Protein AF-A0A254SC43-F1 (afdb_monomer_lite)

Sequence (323 aa):
MDSAVFLYNKYSDLSKHIEVYYSTGVPTAEASSNGDLRFGKDRNYMFVGTAMHEMAHTLGMGTTSEYKAMFKDGVFKGEKAQATLKEIDGKDAVLKGDSQHFWPYGLNYRSEVHSEQDLINHVKIVNAMYQDIFKEAFFKQGRIKSLGDTKKCMGITSSNALELMDCADTATFVKIYSMGDKPVTYRIQLGNRVVDIPNESTAAGVTASTYGYNGGAHQKYLFEDAGVNTPNAVLLKNYKSGLYLQAVGKNVVQNPMPSRSDDFIWKIEEQRTDTTEKPVSISKRRTPNKNLEESMPERLFDALGRAAGKIRRGVTSKILKSN

Foldseek 3Di:
DVVLVVLLVVQAPDDDAADEEEDQVDPAWAAALNRYTYGHPDCVNVDNLNVNLRVLRVLPALHDPLNQVQDDPQFGNQPQLLVLQCVVPNDPDTWGHHSHAIDDLSSPDPVSQPFVVSSNSNSSSSNSSSCRSFVKGWDFKAWKAFLAPLRFTFFADPVQFTWGDHSVDPRRIWTKMWGDDVVTWIWIDGPQWTFFQPPLDLDFFGFITTDHDDPDQRRIWDWDPLPDPDPQKTWTARRSNRFTFFADPTTTTTHHCPDRDSRRIIHGPGDPPPPPDDDDDDDDPDDDDDDDDDDDDPDQADSRRHGPDDDDDDDDDDDDDDD

Structure (mmCIF, N/CA/C/O backbone):
data_AF-A0A254SC43-F1
#
_entry.id   AF-A0A254SC43-F1
#
loop_
_atom_site.group_PDB
_atom_site.id
_atom_site.type_symbol
_atom_site.label_atom_id
_atom_site.label_alt_id
_atom_site.label_comp_id
_atom_site.label_asym_id
_atom_site.label_entity_id
_atom_site.label_seq_id
_atom_site.pdbx_PDB_ins_code
_atom_site.Cartn_x
_atom_site.Cartn_y
_atom_site.Cartn_z
_atom_site.occupancy
_atom_site.B_iso_or_equiv
_atom_site.auth_seq_id
_atom_site.auth_comp_id
_atom_site.auth_asym_id
_atom_site.auth_atom_id
_atom_site.pdbx_PDB_model_num
ATOM 1 N N . MET A 1 1 ? 21.076 0.169 -6.205 1.00 92.44 1 MET A N 1
ATOM 2 C CA . MET A 1 1 ? 19.955 -0.078 -5.278 1.00 92.44 1 MET A CA 1
ATOM 3 C C . MET A 1 1 ? 19.651 1.143 -4.436 1.00 92.44 1 MET A C 1
ATOM 5 O O . MET A 1 1 ? 18.551 1.648 -4.572 1.00 92.44 1 MET A O 1
ATOM 9 N N . ASP A 1 2 ? 20.603 1.676 -3.668 1.00 92.88 2 ASP A N 1
ATOM 10 C CA . ASP A 1 2 ? 20.367 2.817 -2.762 1.00 92.88 2 ASP A CA 1
ATOM 11 C C . ASP A 1 2 ? 19.639 4.004 -3.415 1.00 92.88 2 ASP A C 1
ATOM 13 O O . ASP A 1 2 ? 18.651 4.486 -2.870 1.00 92.88 2 ASP A O 1
ATOM 17 N N . SER A 1 3 ? 20.047 4.427 -4.618 1.00 93.62 3 SER A N 1
ATOM 18 C CA . SER A 1 3 ? 19.368 5.508 -5.354 1.00 93.62 3 SER A CA 1
ATOM 19 C C . SER A 1 3 ? 17.923 5.166 -5.734 1.00 93.62 3 SER A C 1
ATOM 21 O O . SER A 1 3 ? 17.049 6.019 -5.630 1.00 93.62 3 SER A O 1
ATOM 23 N N . ALA A 1 4 ? 17.659 3.923 -6.145 1.00 96.31 4 ALA A N 1
ATOM 24 C CA . ALA A 1 4 ? 16.313 3.469 -6.493 1.00 96.31 4 ALA A CA 1
ATOM 25 C C . ALA A 1 4 ? 15.411 3.445 -5.248 1.00 96.31 4 ALA A C 1
ATOM 27 O O . ALA A 1 4 ? 14.321 4.007 -5.266 1.00 96.31 4 ALA A O 1
ATOM 28 N N . VAL A 1 5 ? 15.913 2.895 -4.137 1.00 93.38 5 VAL A N 1
ATOM 29 C CA . VAL A 1 5 ? 15.217 2.879 -2.840 1.00 93.38 5 VAL A CA 1
ATOM 30 C C . VAL A 1 5 ? 14.930 4.298 -2.351 1.00 93.38 5 VAL A C 1
ATOM 32 O O . VAL A 1 5 ? 13.821 4.578 -1.908 1.00 93.38 5 VAL A O 1
ATOM 35 N N . PHE A 1 6 ? 15.897 5.212 -2.467 1.00 94.31 6 PHE A N 1
ATOM 36 C CA . PHE A 1 6 ? 15.705 6.615 -2.106 1.00 94.31 6 PHE A CA 1
ATOM 37 C C . PHE A 1 6 ? 14.571 7.266 -2.906 1.00 94.31 6 PHE A C 1
ATOM 39 O O . PHE A 1 6 ? 13.706 7.906 -2.314 1.00 94.31 6 PHE A O 1
ATOM 46 N N . LEU A 1 7 ? 14.549 7.087 -4.230 1.00 95.69 7 LEU A N 1
ATOM 47 C CA . LEU A 1 7 ? 13.512 7.665 -5.087 1.00 95.69 7 LEU A CA 1
ATOM 48 C C . LEU A 1 7 ? 12.126 7.092 -4.769 1.00 95.69 7 LEU A C 1
ATOM 50 O O . LEU A 1 7 ? 11.180 7.863 -4.620 1.00 95.69 7 LEU A O 1
ATOM 54 N N . TYR A 1 8 ? 12.012 5.773 -4.590 1.00 95.25 8 TYR A N 1
ATOM 55 C CA . TYR A 1 8 ? 10.753 5.137 -4.191 1.00 95.25 8 TYR A CA 1
ATOM 56 C C . TYR A 1 8 ? 10.258 5.634 -2.829 1.00 95.25 8 TYR A C 1
ATOM 58 O O . TYR A 1 8 ? 9.105 6.041 -2.721 1.00 95.25 8 TYR A O 1
ATOM 66 N N . ASN A 1 9 ? 11.131 5.690 -1.819 1.00 89.31 9 ASN A N 1
ATOM 67 C CA . ASN A 1 9 ? 10.772 6.180 -0.485 1.00 89.31 9 ASN A CA 1
ATOM 68 C C . ASN A 1 9 ? 10.406 7.670 -0.469 1.00 89.31 9 ASN A C 1
ATOM 70 O O . ASN A 1 9 ? 9.678 8.111 0.414 1.00 89.31 9 ASN A O 1
ATOM 74 N N . LYS A 1 10 ? 10.955 8.464 -1.395 1.00 93.19 10 LYS A N 1
ATOM 75 C CA . LYS A 1 10 ? 10.715 9.910 -1.457 1.00 93.19 10 LYS A CA 1
ATOM 76 C C . LYS A 1 10 ? 9.433 10.268 -2.207 1.00 93.19 10 LYS A C 1
ATOM 78 O O . LYS A 1 10 ? 8.793 11.254 -1.858 1.00 93.19 10 LYS A O 1
ATOM 83 N N . TYR A 1 11 ? 9.095 9.522 -3.258 1.00 93.81 11 TYR A N 1
ATOM 84 C CA . TYR A 1 11 ? 8.018 9.882 -4.188 1.00 93.81 11 TYR A CA 1
ATOM 85 C C . TYR A 1 11 ? 6.850 8.885 -4.205 1.00 93.81 11 TYR A C 1
ATOM 87 O O . TYR 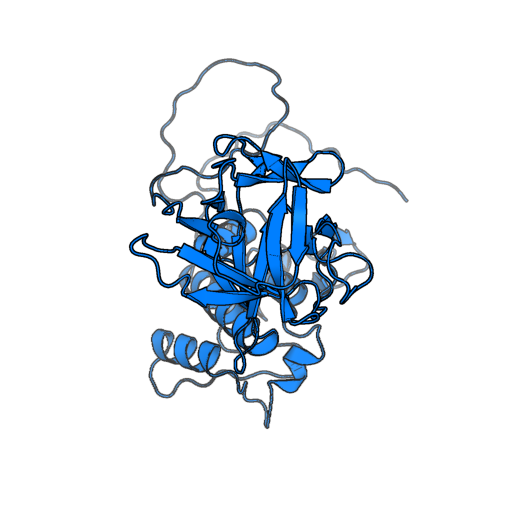A 1 11 ? 5.967 9.001 -5.054 1.00 93.81 11 TYR A O 1
ATOM 95 N N . SER A 1 12 ? 6.824 7.921 -3.282 1.00 90.25 12 SER A N 1
ATOM 96 C CA . SER A 1 12 ? 5.694 7.012 -3.077 1.00 90.25 12 SER A CA 1
ATOM 97 C C . SER A 1 12 ? 5.564 6.589 -1.615 1.00 90.25 12 SER A C 1
ATOM 99 O O . SER A 1 12 ? 6.536 6.629 -0.865 1.00 90.25 12 SER A O 1
ATOM 101 N N . ASP A 1 13 ? 4.381 6.099 -1.250 1.00 81.19 13 ASP A N 1
ATOM 102 C CA . ASP A 1 13 ? 4.110 5.483 0.057 1.00 81.19 13 ASP A CA 1
ATOM 103 C C . ASP A 1 13 ? 4.154 3.943 0.003 1.00 81.19 13 ASP A C 1
ATOM 105 O O . ASP A 1 13 ? 3.707 3.251 0.930 1.00 81.19 13 ASP A O 1
ATOM 109 N N . LEU A 1 14 ? 4.670 3.390 -1.101 1.00 86.62 14 LEU A N 1
ATOM 110 C CA . LEU A 1 14 ? 4.771 1.952 -1.310 1.00 86.62 14 LEU A CA 1
ATOM 111 C C . LEU A 1 14 ? 5.777 1.330 -0.341 1.00 86.62 14 LEU A C 1
ATOM 113 O O . LEU A 1 14 ? 6.801 1.916 0.009 1.00 86.62 14 LEU A O 1
ATOM 117 N N . SER A 1 15 ? 5.500 0.097 0.078 1.00 82.81 15 SER A N 1
ATOM 118 C CA . SER A 1 15 ? 6.395 -0.662 0.943 1.00 82.81 15 SER A CA 1
ATOM 119 C C . SER A 1 15 ? 6.491 -2.104 0.472 1.00 82.81 15 SER A C 1
ATOM 121 O O . SER A 1 15 ? 5.481 -2.777 0.280 1.00 82.81 15 SER A O 1
ATOM 123 N N . LYS A 1 16 ? 7.723 -2.578 0.295 1.00 84.50 16 LYS A N 1
ATOM 124 C CA . LYS A 1 16 ? 8.034 -3.950 -0.096 1.00 84.50 16 LYS A CA 1
ATOM 125 C C . LYS A 1 16 ? 9.358 -4.356 0.537 1.00 84.50 16 LYS A C 1
ATOM 127 O O . LYS A 1 16 ? 10.304 -3.569 0.554 1.00 84.50 16 LYS A O 1
ATOM 132 N N . HIS A 1 17 ? 9.424 -5.576 1.058 1.00 86.31 17 HIS A N 1
ATOM 133 C CA . HIS A 1 17 ? 10.704 -6.199 1.370 1.00 86.31 17 HIS A CA 1
ATOM 134 C C . HIS A 1 17 ? 11.270 -6.803 0.084 1.00 86.31 17 HIS A C 1
ATOM 136 O O . HIS A 1 17 ? 10.562 -7.553 -0.587 1.00 86.31 17 HIS A O 1
ATOM 142 N N . ILE A 1 18 ? 12.504 -6.439 -0.262 1.00 91.19 18 ILE A N 1
ATOM 143 C CA . ILE A 1 18 ? 13.166 -6.886 -1.488 1.00 91.19 18 ILE A CA 1
ATOM 144 C C . ILE A 1 18 ? 14.501 -7.524 -1.121 1.00 91.19 18 ILE A C 1
ATOM 146 O O . ILE A 1 18 ? 15.331 -6.890 -0.463 1.00 91.19 18 ILE A O 1
ATOM 150 N N . GLU A 1 19 ? 14.717 -8.748 -1.586 1.00 94.81 19 GLU A N 1
ATOM 151 C CA . GLU A 1 19 ? 15.983 -9.462 -1.476 1.00 94.81 19 GLU A CA 1
ATOM 152 C C . GLU A 1 19 ? 16.738 -9.355 -2.802 1.00 94.81 19 GLU A C 1
ATOM 154 O O . GLU A 1 19 ? 16.230 -9.714 -3.864 1.00 94.81 19 GLU A O 1
ATOM 159 N N . VAL A 1 20 ? 17.957 -8.813 -2.747 1.00 96.38 20 VAL A N 1
ATOM 160 C CA . VAL A 1 20 ? 18.740 -8.495 -3.946 1.00 96.38 20 VAL A CA 1
ATOM 161 C C . VAL A 1 20 ? 19.913 -9.451 -4.094 1.00 96.38 20 VAL A C 1
ATOM 163 O O . VAL A 1 20 ? 20.771 -9.539 -3.213 1.00 96.38 20 VAL A O 1
ATOM 166 N N . TYR A 1 21 ? 20.002 -10.089 -5.257 1.00 96.06 21 TYR A N 1
ATOM 167 C CA . TYR A 1 21 ? 21.011 -11.091 -5.574 1.00 96.06 21 TYR A CA 1
ATOM 168 C C . TYR A 1 21 ? 21.862 -10.697 -6.783 1.00 96.06 21 TYR A C 1
ATOM 170 O O . TYR A 1 21 ? 21.415 -10.020 -7.710 1.00 96.06 21 TYR A O 1
ATOM 178 N N . TYR A 1 22 ? 23.094 -11.199 -6.810 1.00 96.19 22 TYR A N 1
ATOM 179 C CA . TYR A 1 22 ? 23.903 -11.266 -8.022 1.00 96.19 22 TYR A CA 1
ATOM 180 C C . TYR A 1 22 ? 23.954 -12.718 -8.491 1.00 96.19 22 TYR A C 1
ATOM 182 O O . TYR A 1 22 ? 24.487 -13.569 -7.783 1.00 96.19 22 TYR A O 1
ATOM 190 N N . SER A 1 23 ? 23.404 -12.999 -9.671 1.00 94.94 23 SER A N 1
ATOM 191 C CA . SER A 1 23 ? 23.313 -14.351 -10.225 1.00 94.94 23 SER A CA 1
ATOM 192 C C . SER A 1 23 ? 23.812 -14.353 -11.664 1.00 94.94 23 SER A C 1
ATOM 194 O O . SER A 1 23 ? 23.162 -13.831 -12.562 1.00 94.94 23 SER A O 1
ATOM 196 N N . THR A 1 24 ? 24.978 -14.949 -11.915 1.00 94.00 24 THR A N 1
ATOM 197 C CA . THR A 1 24 ? 25.601 -14.956 -13.252 1.00 94.00 24 THR A CA 1
ATOM 198 C C . THR A 1 24 ? 24.821 -15.760 -14.295 1.00 94.00 24 THR A C 1
ATOM 200 O O . THR A 1 24 ? 25.079 -15.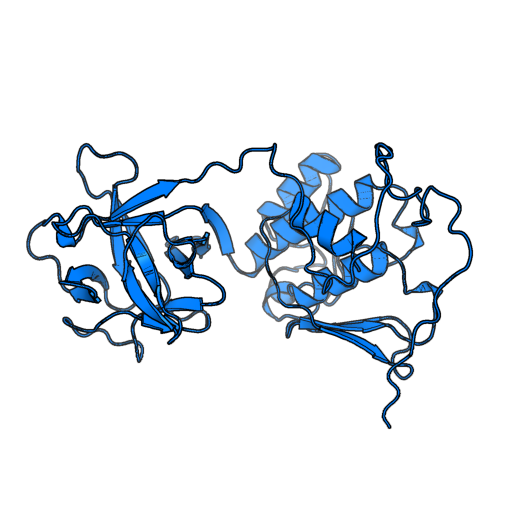584 -15.487 1.00 94.00 24 THR A O 1
ATOM 203 N N . GLY A 1 25 ? 23.889 -16.615 -13.856 1.00 93.81 25 GLY A N 1
ATOM 204 C CA . GLY A 1 25 ? 22.961 -17.350 -14.718 1.00 93.81 25 GLY A CA 1
ATOM 205 C C . GLY A 1 25 ? 21.826 -16.492 -15.282 1.00 93.81 25 GLY A C 1
ATOM 206 O O . GLY A 1 25 ? 21.221 -16.880 -16.275 1.00 93.81 25 GLY A O 1
ATOM 207 N N . VAL A 1 26 ? 21.571 -15.315 -14.701 1.00 94.00 26 VAL A N 1
ATOM 208 C CA . VAL A 1 26 ? 20.612 -14.341 -15.233 1.00 94.00 26 VAL A CA 1
ATOM 209 C C . VAL A 1 26 ? 21.288 -13.565 -16.374 1.00 94.00 26 VAL A C 1
ATOM 211 O O . VAL A 1 26 ? 22.381 -13.021 -16.170 1.00 94.00 26 VAL A O 1
ATOM 214 N N . PRO A 1 27 ? 20.695 -13.501 -17.582 1.00 92.12 27 PRO A N 1
ATOM 215 C CA . PRO A 1 27 ? 21.291 -12.770 -18.702 1.00 92.12 27 PRO A CA 1
ATOM 216 C C . PRO A 1 27 ? 21.364 -11.253 -18.471 1.00 92.12 27 PRO A C 1
ATOM 218 O O . PRO A 1 27 ? 22.365 -10.633 -18.832 1.00 92.12 27 PRO A O 1
ATOM 221 N N . THR A 1 28 ? 20.327 -10.674 -17.858 1.00 94.44 28 THR A N 1
ATOM 222 C CA . THR A 1 28 ? 20.128 -9.223 -17.706 1.00 94.44 28 THR A CA 1
ATOM 223 C C . THR A 1 28 ? 19.860 -8.850 -16.242 1.00 94.44 28 THR A C 1
ATOM 225 O O . THR A 1 28 ? 20.790 -8.810 -15.439 1.00 94.44 28 THR A O 1
ATOM 228 N N . ALA A 1 29 ? 18.607 -8.609 -15.879 1.00 96.38 29 ALA A N 1
ATOM 229 C CA . ALA A 1 29 ? 18.075 -8.533 -14.534 1.00 96.38 29 ALA A CA 1
ATOM 230 C C . ALA A 1 29 ? 16.687 -9.192 -14.552 1.00 96.38 29 ALA A C 1
ATOM 232 O O . ALA A 1 29 ? 16.076 -9.3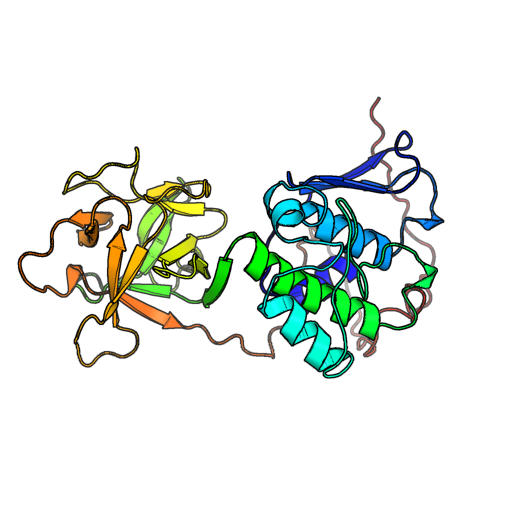13 -15.614 1.00 96.38 29 ALA A O 1
ATOM 233 N N . GLU A 1 30 ? 16.242 -9.691 -13.407 1.00 96.50 30 GLU A N 1
ATOM 234 C CA . GLU A 1 30 ? 14.911 -10.274 -13.256 1.00 96.50 30 GLU A CA 1
ATOM 235 C C . GLU A 1 30 ? 14.396 -10.032 -11.842 1.00 96.50 30 GLU A C 1
ATOM 237 O O . GLU A 1 30 ? 15.171 -9.988 -10.880 1.00 96.50 30 GLU A O 1
ATOM 242 N N . ALA A 1 31 ? 13.082 -9.937 -11.703 1.00 97.00 31 ALA A N 1
ATOM 243 C CA . ALA A 1 31 ? 12.428 -9.822 -10.419 1.00 97.00 31 ALA A CA 1
ATOM 244 C C . ALA A 1 31 ? 11.076 -10.523 -10.416 1.00 97.00 31 ALA A C 1
ATOM 246 O O . ALA A 1 31 ? 10.464 -10.792 -11.451 1.00 97.00 31 ALA A O 1
ATOM 247 N N . SER A 1 32 ? 10.603 -10.822 -9.213 1.00 94.50 32 SER A N 1
ATOM 248 C CA . SER A 1 32 ? 9.330 -11.490 -9.003 1.00 94.50 32 SER A CA 1
ATOM 249 C C . SER A 1 32 ? 8.523 -10.779 -7.922 1.00 94.50 32 SER A C 1
ATOM 251 O O . SER A 1 32 ? 9.066 -10.147 -7.012 1.00 94.50 32 SER A O 1
ATOM 253 N N . SER A 1 33 ? 7.199 -10.907 -7.993 1.00 93.81 33 SER A N 1
ATOM 254 C CA . SER A 1 33 ? 6.278 -10.319 -7.019 1.00 93.81 33 SER A CA 1
ATOM 255 C C . SER A 1 33 ? 6.457 -10.871 -5.595 1.00 93.81 33 SER A C 1
ATOM 257 O O . SER A 1 33 ? 5.928 -10.280 -4.653 1.00 93.81 33 SER A O 1
ATOM 259 N N . ASN A 1 34 ? 7.243 -11.938 -5.388 1.00 90.81 34 ASN A N 1
ATOM 260 C CA . ASN A 1 34 ? 7.630 -12.409 -4.052 1.00 90.81 34 ASN A CA 1
ATOM 261 C C . ASN A 1 34 ? 8.647 -11.490 -3.337 1.00 90.81 34 ASN A C 1
ATOM 263 O O . ASN A 1 34 ? 8.789 -11.605 -2.124 1.00 90.81 34 ASN A O 1
ATOM 267 N N . GLY A 1 35 ? 9.296 -10.557 -4.047 1.00 90.62 35 GLY A N 1
ATOM 268 C CA . GLY A 1 35 ? 10.337 -9.681 -3.496 1.00 90.62 35 GLY A CA 1
ATOM 269 C C . GLY A 1 35 ? 11.767 -10.048 -3.904 1.00 90.62 35 GLY A C 1
ATOM 270 O O . GLY A 1 35 ? 12.686 -9.312 -3.558 1.00 90.62 35 GLY A O 1
ATOM 271 N N . ASP A 1 36 ? 11.975 -11.117 -4.667 1.00 96.56 36 ASP A N 1
ATOM 272 C CA . ASP A 1 36 ? 13.285 -11.441 -5.230 1.00 96.56 36 ASP A CA 1
ATOM 273 C C . ASP A 1 36 ? 13.614 -10.507 -6.393 1.00 96.56 36 ASP A C 1
ATOM 275 O O . ASP A 1 36 ? 12.804 -10.318 -7.304 1.00 96.56 36 ASP A O 1
ATOM 279 N N . LEU A 1 37 ? 14.834 -9.974 -6.384 1.00 97.94 37 LEU A N 1
ATOM 280 C CA . LEU A 1 37 ? 15.407 -9.168 -7.456 1.00 97.94 37 LEU A CA 1
ATOM 281 C C . LEU A 1 37 ? 16.836 -9.638 -7.722 1.00 97.94 37 LEU A C 1
ATOM 283 O O . LEU A 1 37 ? 17.654 -9.736 -6.808 1.00 97.94 37 LEU A O 1
ATOM 287 N N . ARG A 1 38 ? 17.179 -9.919 -8.977 1.00 97.81 38 ARG A N 1
ATOM 288 C CA . ARG A 1 38 ? 18.494 -10.442 -9.357 1.00 97.81 38 ARG A CA 1
ATOM 289 C C . ARG A 1 38 ? 19.103 -9.632 -10.484 1.00 97.81 38 ARG A C 1
ATOM 291 O O . ARG A 1 38 ? 18.443 -9.325 -11.467 1.00 97.81 38 ARG A O 1
ATOM 298 N N . PHE A 1 39 ? 20.400 -9.365 -10.373 1.00 97.69 39 PHE A N 1
ATOM 299 C CA . PHE A 1 39 ? 21.204 -8.857 -11.479 1.00 97.69 39 PHE A CA 1
ATOM 300 C C . PHE A 1 39 ? 22.101 -9.952 -12.050 1.00 97.69 39 PHE A C 1
ATOM 302 O O . PHE A 1 39 ? 22.785 -10.673 -11.315 1.00 97.69 39 PHE A O 1
ATOM 309 N N . GLY A 1 40 ? 22.128 -10.009 -13.375 1.00 96.56 40 GLY A N 1
ATOM 310 C CA . GLY A 1 40 ? 22.968 -10.858 -14.197 1.00 96.56 40 GLY A CA 1
ATOM 311 C C . GLY A 1 40 ? 24.423 -10.424 -14.260 1.00 96.56 40 GLY A C 1
ATOM 312 O O . GLY A 1 40 ? 24.844 -9.432 -13.663 1.00 96.56 40 GLY A O 1
ATOM 313 N N . LYS A 1 41 ? 25.232 -11.173 -15.018 1.00 95.44 41 LYS A N 1
ATOM 314 C CA . LYS A 1 41 ? 26.675 -10.894 -15.146 1.00 95.44 41 LYS A CA 1
ATOM 315 C C . LYS A 1 41 ? 26.988 -9.570 -15.852 1.00 95.44 41 LYS A C 1
ATOM 317 O O . LYS A 1 41 ? 28.038 -8.989 -15.572 1.00 95.44 41 LYS A O 1
ATOM 322 N N . ASP A 1 42 ? 26.114 -9.112 -16.747 1.00 95.00 42 ASP A N 1
ATOM 323 C CA . ASP A 1 42 ? 26.329 -7.900 -17.534 1.00 95.00 42 ASP A CA 1
ATOM 324 C C . ASP A 1 42 ? 26.140 -6.639 -16.674 1.00 95.00 42 ASP A C 1
ATOM 326 O O . ASP A 1 42 ? 25.063 -6.337 -16.159 1.00 95.00 42 ASP A O 1
ATOM 330 N N . ARG A 1 43 ? 27.228 -5.877 -16.531 1.00 92.56 43 ARG A N 1
ATOM 331 C CA . ARG A 1 43 ? 27.272 -4.643 -15.740 1.00 92.56 43 ARG A CA 1
ATOM 332 C C . ARG A 1 43 ? 26.430 -3.519 -16.338 1.00 92.56 43 ARG A C 1
ATOM 334 O O . ARG A 1 43 ? 26.082 -2.602 -15.599 1.00 92.56 43 ARG A O 1
ATOM 341 N N . ASN A 1 44 ? 26.064 -3.589 -17.616 1.00 92.75 44 ASN A N 1
ATOM 342 C CA . ASN A 1 44 ? 25.226 -2.577 -18.256 1.00 92.75 44 ASN A CA 1
ATOM 343 C C . ASN A 1 44 ? 23.825 -2.485 -17.636 1.00 92.75 44 ASN A C 1
ATOM 345 O O . ASN A 1 44 ? 23.247 -1.399 -17.644 1.00 92.75 44 ASN A O 1
ATOM 349 N N . TYR A 1 45 ? 23.324 -3.577 -17.047 1.00 93.88 45 TYR A N 1
ATOM 350 C CA . TYR A 1 45 ? 22.032 -3.639 -16.350 1.00 93.88 45 TYR A CA 1
ATOM 351 C C . TYR A 1 45 ? 22.123 -3.234 -14.872 1.00 93.88 45 TYR A C 1
ATOM 353 O O . TYR A 1 45 ? 21.110 -3.064 -14.206 1.00 93.88 45 TYR A O 1
ATOM 361 N N . MET A 1 46 ? 23.323 -3.014 -14.328 1.00 94.50 46 MET A N 1
ATOM 362 C CA . MET A 1 46 ? 23.509 -2.587 -12.935 1.00 94.50 46 MET A CA 1
ATOM 363 C C . MET A 1 46 ? 23.474 -1.061 -12.801 1.00 94.50 46 MET A C 1
ATOM 365 O O . MET A 1 46 ? 24.409 -0.442 -12.292 1.00 94.50 46 MET A O 1
ATOM 369 N N . PHE A 1 47 ? 22.394 -0.436 -13.271 1.00 95.12 47 PHE A N 1
ATOM 370 C CA . PHE A 1 47 ? 22.170 1.006 -13.147 1.00 95.12 47 PHE A CA 1
ATOM 371 C C . PHE A 1 47 ? 20.802 1.311 -12.526 1.00 95.12 47 PHE A C 1
ATOM 373 O O . PHE A 1 47 ? 19.954 0.433 -12.384 1.00 95.12 47 PHE A O 1
ATOM 380 N N . VAL A 1 48 ? 20.599 2.568 -12.121 1.00 96.94 48 VAL A N 1
ATOM 381 C CA . VAL A 1 48 ? 19.415 2.983 -11.350 1.00 96.94 48 VAL A CA 1
ATOM 382 C C . VAL A 1 48 ? 18.089 2.707 -12.067 1.00 96.94 48 VAL A C 1
ATOM 384 O O . VAL A 1 48 ? 17.167 2.238 -11.414 1.00 96.94 48 VAL A O 1
ATOM 387 N N . GLY A 1 49 ? 18.006 2.910 -13.387 1.00 97.81 49 GLY A N 1
ATOM 388 C CA . GLY A 1 49 ? 16.779 2.665 -14.151 1.00 97.81 49 GLY A CA 1
ATOM 389 C C . GLY A 1 49 ? 16.377 1.191 -14.165 1.00 97.81 49 GLY A C 1
ATOM 390 O O . GLY A 1 49 ? 15.251 0.895 -13.792 1.00 97.81 49 GLY A O 1
ATOM 391 N N . THR A 1 50 ? 17.302 0.263 -14.456 1.00 98.06 50 THR A N 1
ATOM 392 C CA . THR A 1 50 ? 17.007 -1.178 -14.325 1.00 98.06 50 THR A CA 1
ATOM 393 C C . THR A 1 50 ? 16.638 -1.541 -12.894 1.00 98.06 50 THR A C 1
ATOM 395 O O . THR A 1 50 ? 15.670 -2.252 -12.685 1.00 98.06 50 THR A O 1
ATOM 398 N N . ALA A 1 51 ? 17.337 -1.019 -11.882 1.00 98.12 51 ALA A N 1
ATOM 399 C CA . ALA A 1 51 ? 16.956 -1.289 -10.496 1.00 98.12 51 ALA A CA 1
ATOM 400 C C . ALA A 1 51 ? 15.515 -0.845 -10.182 1.00 98.12 51 ALA A C 1
ATOM 402 O O . ALA A 1 51 ? 14.794 -1.567 -9.505 1.00 98.12 51 ALA A O 1
ATOM 403 N N . MET A 1 52 ? 15.086 0.321 -10.674 1.00 98.62 52 MET A N 1
ATOM 404 C CA . MET A 1 52 ? 13.722 0.824 -10.480 1.00 98.62 52 MET A CA 1
ATOM 405 C C . MET A 1 52 ? 12.685 0.022 -11.272 1.00 98.62 52 MET A C 1
ATOM 407 O O . MET A 1 52 ? 11.628 -0.289 -10.725 1.00 98.62 52 MET A O 1
ATOM 411 N N . HIS A 1 53 ? 13.021 -0.369 -12.501 1.00 98.56 53 HIS A N 1
ATOM 412 C CA . HIS A 1 53 ? 12.229 -1.269 -13.334 1.00 98.56 53 HIS A CA 1
ATOM 413 C C . HIS A 1 53 ? 11.977 -2.612 -12.635 1.00 98.56 53 HIS A C 1
ATOM 415 O O . HIS A 1 53 ? 10.833 -3.015 -12.440 1.00 98.56 53 HIS A O 1
ATOM 421 N N . GLU A 1 54 ? 13.032 -3.260 -12.139 1.00 98.38 54 GLU A N 1
ATOM 422 C CA . GLU A 1 54 ? 12.898 -4.518 -11.404 1.00 98.38 54 GLU A CA 1
ATOM 423 C C . GLU A 1 54 ? 12.157 -4.336 -10.066 1.00 98.38 54 GLU A C 1
ATOM 425 O O . GLU A 1 54 ? 11.370 -5.191 -9.662 1.00 98.38 54 GLU A O 1
ATOM 430 N N . MET A 1 55 ? 12.329 -3.202 -9.375 1.00 98.50 55 MET A N 1
ATOM 431 C CA . MET A 1 55 ? 11.513 -2.889 -8.195 1.00 98.50 55 MET A CA 1
ATOM 432 C C . MET A 1 55 ? 10.020 -2.803 -8.550 1.00 98.50 55 MET A C 1
ATOM 434 O O . MET A 1 55 ? 9.199 -3.321 -7.792 1.00 98.50 55 MET A O 1
ATOM 438 N N . ALA A 1 56 ? 9.654 -2.242 -9.708 1.00 98.38 56 ALA A N 1
ATOM 439 C CA . ALA A 1 56 ? 8.270 -2.255 -10.183 1.00 98.38 56 ALA A CA 1
ATOM 440 C C . ALA A 1 56 ? 7.761 -3.697 -10.386 1.00 98.38 56 ALA A C 1
ATOM 442 O O . ALA A 1 56 ? 6.653 -4.031 -9.961 1.00 98.38 56 ALA A O 1
ATOM 443 N N . HIS A 1 57 ? 8.588 -4.593 -10.926 1.00 98.25 57 HIS A N 1
ATOM 444 C CA . HIS A 1 57 ? 8.250 -6.015 -11.009 1.00 98.25 57 HIS A CA 1
ATOM 445 C C . HIS A 1 57 ? 7.998 -6.657 -9.634 1.00 98.25 57 HIS A C 1
ATOM 447 O O . HIS A 1 57 ? 7.032 -7.410 -9.483 1.00 98.25 57 HIS A O 1
ATOM 453 N N . THR A 1 58 ? 8.765 -6.311 -8.593 1.00 97.00 58 THR A N 1
ATOM 454 C CA . THR A 1 58 ? 8.485 -6.796 -7.221 1.00 97.00 58 THR A CA 1
ATOM 455 C C . THR A 1 58 ? 7.179 -6.257 -6.627 1.00 97.00 58 THR A C 1
ATOM 457 O O . THR A 1 58 ? 6.577 -6.880 -5.746 1.00 97.00 58 THR A O 1
ATOM 460 N N . LEU A 1 59 ? 6.725 -5.106 -7.124 1.00 95.81 59 LEU A N 1
ATOM 461 C CA . LEU A 1 59 ? 5.473 -4.449 -6.754 1.00 95.81 59 LEU A CA 1
ATOM 462 C C . LEU A 1 59 ? 4.283 -4.926 -7.597 1.00 95.81 59 LEU A C 1
ATOM 464 O O . LEU A 1 59 ? 3.173 -4.459 -7.383 1.00 95.81 59 LEU A O 1
ATOM 468 N N . GLY A 1 60 ? 4.490 -5.872 -8.516 1.00 96.00 60 GLY A N 1
ATOM 469 C CA . GLY A 1 60 ? 3.426 -6.558 -9.244 1.00 96.00 60 GLY A CA 1
ATOM 470 C C . GLY A 1 60 ? 3.278 -6.163 -10.711 1.00 96.00 60 GLY A C 1
ATOM 471 O O . GLY A 1 60 ? 2.562 -6.858 -11.438 1.00 96.00 60 GLY A O 1
ATOM 472 N N . MET A 1 61 ? 3.957 -5.107 -11.172 1.00 98.00 61 MET A N 1
ATOM 473 C CA . MET A 1 61 ? 3.926 -4.713 -12.584 1.00 98.00 61 MET A CA 1
ATOM 474 C C . MET A 1 61 ? 4.529 -5.838 -13.420 1.00 98.00 61 MET A C 1
ATOM 476 O O . MET A 1 61 ? 5.607 -6.316 -13.104 1.00 98.00 61 MET A O 1
ATOM 480 N N . GLY A 1 62 ? 3.830 -6.334 -14.437 1.00 96.88 62 GLY A N 1
ATOM 481 C CA . GLY A 1 62 ? 4.312 -7.426 -15.295 1.00 96.88 62 GLY A CA 1
ATOM 482 C C . GLY A 1 62 ? 4.417 -8.821 -14.659 1.00 96.88 62 GLY A C 1
ATOM 483 O O . GLY A 1 62 ? 4.616 -9.798 -15.377 1.00 96.88 62 GLY A O 1
ATOM 484 N N . THR A 1 63 ? 4.255 -8.956 -13.340 1.00 96.88 63 THR A N 1
ATOM 485 C CA . THR A 1 63 ? 4.499 -10.211 -12.595 1.00 96.88 63 THR A CA 1
ATOM 486 C C . THR A 1 63 ? 3.251 -10.781 -11.919 1.00 96.88 63 THR A C 1
ATOM 488 O O . THR A 1 63 ? 3.322 -11.828 -11.276 1.00 96.88 63 THR A O 1
ATOM 491 N N . THR A 1 64 ? 2.096 -10.121 -12.058 1.00 96.25 64 THR A N 1
ATOM 492 C CA . THR A 1 64 ? 0.829 -10.521 -11.422 1.00 96.25 64 THR A CA 1
ATOM 493 C C . THR A 1 64 ? -0.310 -10.641 -12.429 1.00 96.25 64 THR A C 1
ATOM 495 O O . THR A 1 64 ? -0.300 -10.026 -13.500 1.00 96.25 64 THR A O 1
ATOM 498 N N . SER A 1 65 ? -1.311 -11.454 -12.092 1.00 96.00 65 SER A N 1
ATOM 499 C CA . SER A 1 65 ? -2.562 -11.560 -12.852 1.00 96.00 65 SER A CA 1
ATOM 500 C C . SER A 1 65 ? -3.347 -10.251 -12.860 1.00 96.00 65 SER A C 1
ATOM 502 O O . SER A 1 65 ? -3.941 -9.891 -13.872 1.00 96.00 65 SER A O 1
ATOM 504 N N . GLU A 1 66 ? -3.307 -9.529 -11.748 1.00 94.94 66 GLU A N 1
ATOM 505 C CA . GLU A 1 66 ? -3.994 -8.275 -11.496 1.00 94.94 66 GLU A CA 1
ATOM 506 C C . GLU A 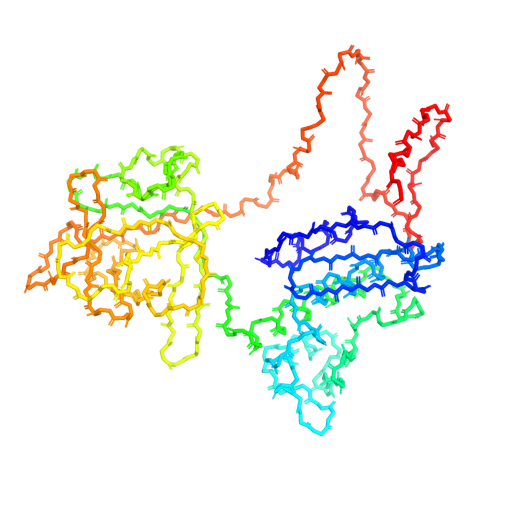1 66 ? -3.461 -7.195 -12.436 1.00 94.94 66 GLU A C 1
ATOM 508 O O . GLU A 1 66 ? -4.247 -6.522 -13.095 1.00 94.94 66 GLU A O 1
ATOM 513 N N . TYR A 1 67 ? -2.134 -7.099 -12.601 1.00 97.31 67 TYR A N 1
ATOM 514 C CA . TYR A 1 67 ? -1.530 -6.222 -13.604 1.00 97.31 67 TYR A CA 1
ATOM 515 C C . TYR A 1 67 ? -2.043 -6.536 -15.012 1.00 97.31 67 TYR A C 1
ATOM 517 O O . TYR A 1 67 ? -2.506 -5.641 -15.716 1.00 97.31 67 TYR A O 1
ATOM 525 N N . LYS A 1 68 ? -2.008 -7.813 -15.418 1.00 96.00 68 LYS A N 1
ATOM 526 C CA . LYS A 1 68 ? -2.441 -8.230 -16.761 1.00 96.00 68 LYS A CA 1
ATOM 527 C C . LYS A 1 68 ? -3.916 -7.911 -17.007 1.00 96.00 68 LYS A C 1
ATOM 529 O O . LYS A 1 68 ? -4.266 -7.465 -18.095 1.00 96.00 68 LYS A O 1
ATOM 534 N N . ALA A 1 69 ? -4.765 -8.084 -15.994 1.00 96.25 69 ALA A N 1
ATOM 535 C CA . ALA A 1 69 ? -6.195 -7.792 -16.071 1.00 96.25 69 ALA A CA 1
ATOM 536 C C . ALA A 1 69 ? -6.504 -6.302 -16.304 1.00 96.25 69 ALA A C 1
ATOM 538 O O . ALA A 1 69 ? -7.578 -5.972 -16.808 1.00 96.25 69 ALA A O 1
ATOM 539 N N . MET A 1 70 ? -5.570 -5.400 -15.984 1.00 96.75 70 MET A N 1
ATOM 540 C CA . MET A 1 70 ? -5.737 -3.964 -16.211 1.00 96.75 70 MET A CA 1
ATOM 541 C C . MET A 1 70 ? -5.520 -3.540 -17.667 1.00 96.75 70 MET A C 1
ATOM 543 O O . MET A 1 70 ? -5.823 -2.394 -18.000 1.00 96.75 70 MET A O 1
ATOM 547 N N . PHE A 1 71 ? -5.009 -4.407 -18.545 1.00 97.00 71 PHE A N 1
ATOM 548 C CA . PHE A 1 71 ? -4.779 -4.066 -19.947 1.00 97.00 71 PHE A CA 1
ATOM 549 C C . PHE A 1 71 ? -5.901 -4.567 -20.847 1.00 97.00 71 PHE A C 1
ATOM 551 O O . PHE A 1 71 ? -6.277 -5.736 -20.835 1.00 97.00 71 PHE A O 1
ATOM 558 N N . LYS A 1 72 ? -6.391 -3.671 -21.704 1.00 96.38 72 LYS A N 1
ATOM 559 C CA . LYS A 1 72 ? -7.281 -4.020 -22.812 1.00 96.38 72 LYS A CA 1
ATOM 560 C C . LYS A 1 72 ? -6.854 -3.255 -24.056 1.00 96.38 72 LYS A C 1
ATOM 562 O O . LYS A 1 72 ? -6.739 -2.027 -24.014 1.00 96.38 72 LYS A O 1
ATOM 567 N N . ASP A 1 73 ? -6.602 -4.007 -25.126 1.00 95.62 73 ASP A N 1
ATOM 568 C CA . ASP A 1 73 ? -6.102 -3.515 -26.415 1.00 95.62 73 ASP A CA 1
ATOM 569 C C . ASP A 1 73 ? -4.790 -2.715 -26.274 1.00 95.62 73 ASP A C 1
ATOM 571 O O . ASP A 1 73 ? -4.612 -1.654 -26.867 1.00 95.62 73 ASP A O 1
ATOM 575 N N . GLY A 1 74 ? -3.881 -3.198 -25.414 1.00 96.94 74 GLY A N 1
ATOM 576 C CA . GLY A 1 74 ? -2.575 -2.575 -25.151 1.00 96.94 74 GLY A CA 1
ATOM 577 C C . GLY A 1 74 ? -2.623 -1.277 -24.335 1.00 96.94 74 GLY A C 1
ATOM 578 O O . GLY A 1 74 ? -1.619 -0.575 -24.238 1.00 96.94 74 GLY A O 1
ATOM 579 N N . VAL A 1 75 ? -3.778 -0.932 -23.755 1.00 98.19 75 VAL A N 1
ATOM 580 C CA . VAL A 1 75 ? -3.976 0.279 -22.943 1.00 98.19 75 VAL A CA 1
ATOM 581 C C . VAL A 1 75 ? -4.297 -0.101 -21.503 1.00 98.19 75 VAL A C 1
ATOM 583 O O . VAL A 1 75 ? -5.228 -0.877 -21.265 1.00 98.19 75 VAL A O 1
ATOM 586 N N . PHE A 1 76 ? -3.575 0.495 -20.551 1.00 98.25 76 PHE A N 1
ATOM 587 C CA . PHE A 1 76 ? -3.848 0.344 -19.122 1.00 98.25 76 PHE A CA 1
ATOM 588 C C . PHE A 1 76 ? -5.159 1.049 -18.762 1.00 98.25 76 PHE A C 1
ATOM 590 O O . PHE A 1 76 ? -5.364 2.208 -19.120 1.00 98.25 76 PHE A O 1
ATOM 597 N N . LYS A 1 77 ? -6.076 0.376 -18.073 1.00 97.50 77 LYS A N 1
ATOM 598 C CA . LYS A 1 77 ? -7.420 0.903 -17.779 1.00 97.50 77 LYS A CA 1
ATOM 599 C C . LYS A 1 77 ? -7.554 1.551 -16.405 1.00 97.50 77 LYS A C 1
ATOM 601 O O . LYS A 1 77 ? -8.640 2.010 -16.072 1.00 97.50 77 LYS A O 1
ATOM 606 N N . GLY A 1 78 ? -6.480 1.600 -15.621 1.00 96.19 78 GLY A N 1
ATOM 607 C CA . GLY A 1 78 ? -6.499 2.236 -14.309 1.00 96.19 78 GLY A CA 1
ATOM 608 C C . GLY A 1 78 ? -6.641 3.750 -14.414 1.00 96.19 78 GLY A C 1
ATOM 609 O O . GLY A 1 78 ? -5.889 4.409 -15.134 1.00 96.19 78 GLY A O 1
ATOM 610 N N . GLU A 1 79 ? -7.639 4.292 -13.724 1.00 95.94 79 GLU A N 1
ATOM 611 C CA . GLU A 1 79 ? -7.992 5.708 -13.797 1.00 95.94 79 GLU A CA 1
ATOM 612 C C . GLU A 1 79 ? -6.921 6.582 -13.146 1.00 95.94 79 GLU A C 1
ATOM 614 O O . GLU A 1 79 ? -6.592 7.642 -13.683 1.00 95.94 79 GLU A O 1
ATOM 619 N N . LYS A 1 80 ? -6.328 6.123 -12.034 1.00 95.75 80 LYS A N 1
ATOM 620 C CA . LYS A 1 80 ? -5.313 6.888 -11.302 1.00 95.75 80 LYS A CA 1
ATOM 621 C C . LYS A 1 80 ? -4.041 7.019 -12.124 1.00 95.75 80 LYS A C 1
ATOM 623 O O . LYS A 1 80 ? -3.558 8.130 -12.312 1.00 95.75 80 LYS A O 1
ATOM 628 N N . ALA A 1 81 ? -3.527 5.918 -12.668 1.00 97.69 81 ALA A N 1
ATOM 629 C CA . ALA A 1 81 ? -2.306 5.958 -13.468 1.00 97.69 81 ALA A CA 1
ATOM 630 C C . ALA A 1 81 ? -2.490 6.756 -14.766 1.00 97.69 81 ALA A C 1
ATOM 632 O O . ALA A 1 81 ? -1.587 7.491 -15.163 1.00 97.69 81 ALA A O 1
ATOM 633 N N . GLN A 1 82 ? -3.666 6.671 -15.402 1.00 98.06 82 GLN A N 1
ATOM 634 C CA . GLN A 1 82 ? -3.980 7.492 -16.575 1.00 98.06 82 GLN A CA 1
ATOM 635 C C . GLN A 1 82 ? -4.067 8.984 -16.228 1.00 98.06 82 GLN A C 1
ATOM 637 O O . GLN A 1 82 ? -3.574 9.812 -16.991 1.00 98.06 82 GLN A O 1
ATOM 642 N N . ALA A 1 83 ? -4.663 9.344 -15.088 1.00 98.00 83 ALA A N 1
ATOM 643 C CA . ALA A 1 83 ? -4.703 10.729 -14.622 1.00 98.00 83 ALA A CA 1
ATOM 644 C C . ALA A 1 83 ? -3.295 11.259 -14.315 1.00 98.00 83 ALA A C 1
ATOM 646 O O . ALA A 1 83 ? -2.913 12.298 -14.846 1.00 98.00 83 ALA A O 1
ATOM 647 N N . THR A 1 84 ? -2.489 10.504 -13.558 1.00 98.25 84 THR A N 1
ATOM 648 C CA . THR A 1 84 ? -1.095 10.862 -13.258 1.00 98.25 84 THR A CA 1
ATOM 649 C C . THR A 1 84 ? -0.270 11.039 -14.529 1.00 98.25 84 THR A C 1
ATOM 651 O O . THR A 1 84 ? 0.487 11.999 -14.633 1.00 98.25 84 THR A O 1
ATOM 654 N N . LEU A 1 85 ? -0.432 10.164 -15.527 1.00 98.69 85 LEU A N 1
ATOM 655 C CA . LEU A 1 85 ? 0.273 10.332 -16.794 1.00 98.69 85 LEU A CA 1
ATOM 656 C C . LEU A 1 85 ? -0.144 11.619 -17.512 1.00 98.69 85 LEU A C 1
ATOM 658 O O . LEU A 1 85 ? 0.710 12.336 -18.019 1.00 98.69 85 LEU A O 1
ATOM 662 N N . LYS A 1 86 ? -1.439 11.938 -17.539 1.00 98.44 86 LYS A N 1
ATOM 663 C CA . LYS A 1 86 ? -1.939 13.155 -18.193 1.00 98.44 86 LYS A CA 1
ATOM 664 C C . LYS A 1 86 ? -1.504 14.438 -17.496 1.00 98.44 86 LYS A C 1
ATOM 666 O O . LYS A 1 86 ? -1.363 15.463 -18.156 1.00 98.44 86 LYS A O 1
ATOM 671 N N . GLU A 1 87 ? -1.286 14.395 -16.187 1.00 98.12 87 GLU A N 1
ATOM 672 C CA . GLU A 1 87 ? -0.678 15.505 -15.446 1.00 98.12 87 GLU A CA 1
ATOM 673 C C . GLU A 1 87 ? 0.791 15.716 -15.830 1.00 98.12 87 GLU A C 1
ATOM 675 O O . GLU A 1 87 ? 1.264 16.850 -15.834 1.00 98.12 87 GLU A O 1
ATOM 680 N N . ILE A 1 88 ? 1.504 14.636 -16.161 1.00 97.75 88 ILE A N 1
ATOM 681 C CA . ILE A 1 88 ? 2.922 14.668 -16.534 1.00 97.75 88 ILE A CA 1
ATOM 682 C C . ILE A 1 88 ? 3.102 15.076 -18.007 1.00 97.75 88 ILE A C 1
ATOM 684 O O . ILE A 1 88 ? 3.837 16.019 -18.290 1.00 97.75 88 ILE A O 1
ATOM 688 N N . ASP A 1 89 ? 2.408 14.400 -18.927 1.00 97.88 89 ASP A N 1
ATOM 689 C CA . ASP A 1 89 ? 2.633 14.476 -20.383 1.00 97.88 89 ASP A CA 1
ATOM 690 C C . ASP A 1 89 ? 1.526 15.221 -21.149 1.00 97.88 89 ASP A C 1
ATOM 692 O O . ASP A 1 89 ? 1.593 15.394 -22.368 1.00 97.88 89 ASP A O 1
ATOM 696 N N . GLY A 1 90 ? 0.492 15.680 -20.445 1.00 97.94 90 GLY A N 1
ATOM 697 C CA . GLY A 1 90 ? -0.650 16.385 -21.018 1.00 97.94 90 GLY A CA 1
ATOM 698 C C . GLY A 1 90 ? -1.863 15.493 -21.298 1.00 97.94 90 GLY A C 1
ATOM 699 O O . GLY A 1 90 ? -1.810 14.265 -21.319 1.00 97.94 90 GLY A O 1
ATOM 700 N N . LYS A 1 91 ? -3.007 16.144 -21.540 1.00 96.44 91 LYS A N 1
ATOM 701 C CA . LYS A 1 91 ? -4.347 15.525 -21.594 1.00 96.44 91 LYS A CA 1
ATOM 702 C C . LYS A 1 91 ? -4.512 14.350 -22.572 1.00 96.44 91 LYS A C 1
ATOM 704 O O . LYS A 1 91 ? -5.382 13.507 -22.348 1.00 96.44 91 LYS A O 1
ATOM 709 N N . ASP A 1 92 ? -3.714 14.313 -23.638 1.00 97.44 92 ASP A N 1
ATOM 710 C CA . ASP A 1 92 ? -3.817 13.320 -24.716 1.00 97.44 92 ASP A CA 1
ATOM 711 C C . ASP A 1 92 ? -2.881 12.115 -24.503 1.00 97.44 92 ASP A C 1
ATOM 713 O O . ASP A 1 92 ? -2.886 11.177 -25.302 1.00 97.44 92 ASP A O 1
ATOM 717 N N . ALA A 1 93 ? -2.093 12.114 -23.422 1.00 98.12 93 ALA A N 1
ATOM 718 C CA . ALA A 1 93 ? -1.220 11.005 -23.075 1.00 98.12 93 ALA A CA 1
ATOM 719 C C . ALA A 1 93 ? -2.024 9.752 -22.688 1.00 98.12 93 ALA A C 1
ATOM 721 O O . ALA A 1 93 ? -3.088 9.827 -22.063 1.00 98.12 93 ALA A O 1
ATOM 722 N N . VAL A 1 94 ? -1.502 8.584 -23.073 1.00 98.44 94 VAL A N 1
ATOM 723 C CA . VAL A 1 94 ? -2.143 7.284 -22.842 1.00 98.44 94 VAL A CA 1
ATOM 724 C C . VAL A 1 94 ? -1.112 6.286 -22.345 1.00 98.44 94 VAL A C 1
ATOM 726 O O . VAL A 1 94 ? -0.156 5.976 -23.056 1.00 98.44 94 VAL A O 1
ATOM 729 N N . LEU A 1 95 ? -1.356 5.734 -21.155 1.00 98.56 95 LEU A N 1
ATOM 730 C CA . LEU A 1 95 ? -0.520 4.681 -20.596 1.00 98.56 95 LEU A CA 1
ATOM 731 C C . LEU A 1 95 ? -0.801 3.367 -21.329 1.00 98.56 95 LEU A C 1
ATOM 733 O O . LEU A 1 95 ? -1.933 2.865 -21.338 1.00 98.56 95 LEU A O 1
ATOM 737 N N . LYS A 1 96 ? 0.233 2.833 -21.967 1.00 98.44 96 LYS A N 1
ATOM 738 C CA . LYS A 1 96 ? 0.217 1.606 -22.759 1.00 98.44 96 LYS A CA 1
ATOM 739 C C . LYS A 1 96 ? 1.087 0.540 -22.111 1.00 98.44 96 LYS A C 1
ATOM 741 O O . LYS A 1 96 ? 1.833 0.808 -21.173 1.00 98.44 96 LYS A O 1
ATOM 746 N N . GLY A 1 97 ? 0.950 -0.685 -22.586 1.00 97.81 97 GLY A N 1
ATOM 747 C CA . GLY A 1 97 ? 1.708 -1.806 -22.064 1.00 97.81 97 GLY A CA 1
ATOM 748 C C . GLY A 1 97 ? 1.302 -3.129 -22.679 1.00 97.81 97 GLY A C 1
ATOM 749 O O . GLY A 1 97 ? 0.394 -3.206 -23.511 1.00 97.81 97 GLY A O 1
ATOM 750 N N . ASP A 1 98 ? 1.990 -4.166 -22.234 1.00 96.38 98 ASP A N 1
ATOM 751 C CA . ASP A 1 98 ? 1.756 -5.556 -22.576 1.00 96.38 98 ASP A CA 1
ATOM 752 C C . ASP A 1 98 ? 1.689 -6.416 -21.300 1.00 96.38 98 ASP A C 1
ATOM 754 O O . ASP A 1 98 ? 1.399 -5.925 -20.211 1.00 96.38 98 ASP A O 1
ATOM 758 N N . SER A 1 99 ? 1.890 -7.730 -21.421 1.00 92.75 99 SER A N 1
ATOM 759 C CA . SER A 1 99 ? 1.813 -8.644 -20.279 1.00 92.75 99 SER A CA 1
ATOM 760 C C . SER A 1 99 ? 2.951 -8.503 -19.263 1.00 92.75 99 SER A C 1
ATOM 762 O O . SER A 1 99 ? 2.850 -9.100 -18.191 1.00 92.75 99 SER A O 1
ATOM 764 N N . GLN A 1 100 ? 4.020 -7.784 -19.605 1.00 94.50 100 GLN A N 1
ATOM 765 C CA . GLN A 1 100 ? 5.241 -7.655 -18.815 1.00 94.50 100 GLN A CA 1
ATOM 766 C C . GLN A 1 100 ? 5.644 -6.188 -18.606 1.00 94.50 100 GLN A C 1
ATOM 768 O O . GLN A 1 100 ? 6.052 -5.824 -17.509 1.00 94.50 100 GLN A O 1
ATOM 773 N N . HIS A 1 101 ? 5.498 -5.334 -19.612 1.00 97.75 101 HIS A N 1
ATOM 774 C CA . HIS A 1 101 ? 6.042 -3.981 -19.615 1.00 97.75 101 HIS A CA 1
ATOM 775 C C . HIS A 1 101 ? 4.959 -2.926 -19.820 1.00 97.75 101 HIS A C 1
ATOM 777 O O . HIS A 1 101 ? 3.931 -3.170 -20.446 1.00 97.75 101 HIS A O 1
ATOM 783 N N . PHE A 1 102 ? 5.214 -1.712 -19.335 1.00 98.69 102 PHE A N 1
ATOM 784 C CA . PHE A 1 102 ? 4.379 -0.545 -19.614 1.00 98.69 102 PHE A CA 1
ATOM 785 C C . PHE A 1 102 ? 5.215 0.601 -20.182 1.00 98.69 102 PHE A C 1
ATOM 787 O O . PHE A 1 102 ? 6.437 0.637 -20.041 1.00 98.69 102 PHE A O 1
ATOM 794 N N . TRP A 1 103 ? 4.559 1.537 -20.857 1.00 98.44 103 TRP A N 1
ATOM 795 C CA . TRP A 1 103 ? 5.164 2.763 -21.360 1.00 98.44 103 TRP A CA 1
ATOM 796 C C . TRP A 1 103 ? 4.101 3.861 -21.509 1.00 98.44 103 TRP A C 1
ATOM 798 O O . TRP A 1 103 ? 2.935 3.556 -21.772 1.00 98.44 103 TRP A O 1
ATOM 808 N N . PRO A 1 104 ? 4.467 5.147 -21.390 1.00 97.88 104 PRO A N 1
ATOM 809 C CA . PRO A 1 104 ? 5.796 5.678 -21.057 1.00 97.88 104 PRO A CA 1
ATOM 810 C C . PRO A 1 104 ? 6.210 5.417 -19.594 1.00 97.88 104 PRO A C 1
ATOM 812 O O . PRO A 1 104 ? 5.427 4.906 -18.796 1.00 97.88 104 PRO A O 1
ATOM 815 N N . TYR A 1 105 ? 7.468 5.731 -19.265 1.00 98.56 105 TYR A N 1
ATOM 816 C CA . TYR A 1 105 ? 8.062 5.616 -17.921 1.00 98.56 105 TYR A CA 1
ATOM 817 C C . TYR A 1 105 ? 8.155 4.201 -17.326 1.00 98.56 105 TYR A C 1
ATOM 819 O O . TYR A 1 105 ? 8.338 4.057 -16.120 1.00 98.56 105 TYR A O 1
ATOM 827 N N . GLY A 1 106 ? 8.102 3.150 -18.151 1.00 98.12 106 GLY A N 1
ATOM 828 C CA . GLY A 1 106 ? 8.399 1.777 -17.717 1.00 98.12 106 GLY A CA 1
ATOM 829 C C . GLY A 1 106 ? 9.868 1.541 -17.375 1.00 98.12 106 GLY A C 1
ATOM 830 O O . GLY A 1 106 ? 10.175 0.657 -16.579 1.00 98.12 106 GLY A O 1
ATOM 831 N N . LEU A 1 107 ? 10.768 2.361 -17.930 1.00 98.19 107 LEU A N 1
ATOM 832 C CA . LEU A 1 107 ? 12.222 2.206 -17.820 1.00 98.19 107 LEU A CA 1
ATOM 833 C C . LEU A 1 107 ? 12.704 0.832 -18.325 1.00 98.19 107 LEU A C 1
ATOM 835 O O . LEU A 1 107 ? 13.643 0.254 -17.784 1.00 98.19 107 LEU A O 1
ATOM 839 N N . ASN A 1 108 ? 12.045 0.327 -19.369 1.00 97.44 108 ASN A N 1
ATOM 840 C CA . ASN A 1 108 ? 12.293 -0.959 -20.020 1.00 97.44 108 ASN A CA 1
ATOM 841 C C . ASN A 1 108 ? 13.682 -1.001 -20.670 1.00 97.44 108 ASN A C 1
ATOM 843 O O . ASN A 1 108 ? 14.314 -2.052 -20.752 1.00 97.44 108 ASN A O 1
ATOM 847 N N . TYR A 1 109 ? 14.177 0.158 -21.114 1.00 95.19 109 TYR A N 1
ATOM 848 C CA . TYR A 1 109 ? 15.509 0.289 -21.690 1.00 95.19 109 TYR A CA 1
ATOM 849 C C . TYR A 1 109 ? 16.290 1.430 -21.055 1.00 95.19 109 TYR A C 1
ATOM 851 O O . TYR A 1 109 ? 15.756 2.481 -20.709 1.00 95.19 109 TYR A O 1
ATOM 859 N N . ARG A 1 110 ? 17.618 1.270 -21.001 1.00 94.12 110 ARG A N 1
ATOM 860 C CA . ARG A 1 110 ? 18.533 2.323 -20.534 1.00 94.12 110 ARG A CA 1
ATOM 861 C C . ARG A 1 110 ? 18.389 3.625 -21.319 1.00 94.12 110 ARG A C 1
ATOM 863 O O . ARG A 1 110 ? 18.593 4.691 -20.753 1.00 94.12 110 ARG A O 1
ATOM 870 N N . SER A 1 111 ? 18.052 3.531 -22.603 1.00 95.06 111 SER A N 1
ATOM 871 C CA . SER A 1 111 ? 17.839 4.680 -23.482 1.00 95.06 111 SER A CA 1
ATOM 872 C C . SER A 1 111 ? 16.593 5.499 -23.146 1.00 95.06 111 SER A C 1
ATOM 874 O O . SER A 1 111 ? 16.490 6.600 -23.660 1.00 95.06 111 SER A O 1
ATOM 876 N N . GLU A 1 112 ? 15.673 4.993 -22.317 1.00 96.44 112 GLU A N 1
ATOM 877 C CA . GLU A 1 112 ? 14.471 5.724 -21.880 1.00 96.44 112 GLU A CA 1
ATOM 878 C C . GLU A 1 112 ? 14.747 6.668 -20.697 1.00 96.44 112 GLU A C 1
ATOM 880 O O . GLU A 1 112 ? 13.891 7.468 -20.332 1.00 96.44 112 GLU A O 1
ATOM 885 N N . VAL A 1 113 ? 15.931 6.579 -20.076 1.00 96.44 113 VAL A N 1
ATOM 886 C CA . VAL A 1 113 ? 16.333 7.463 -18.975 1.00 96.44 113 VAL A CA 1
ATOM 887 C C . VAL A 1 113 ? 17.148 8.622 -19.540 1.00 96.44 113 VAL A C 1
ATOM 889 O O . VAL A 1 113 ? 18.345 8.479 -19.800 1.00 96.44 113 VAL A O 1
ATOM 892 N N . HIS A 1 114 ? 16.513 9.781 -19.701 1.00 95.12 114 HIS A N 1
ATOM 893 C CA . HIS A 1 114 ? 17.161 11.002 -20.189 1.00 95.12 114 HIS A CA 1
ATOM 894 C C . HIS A 1 114 ? 17.502 11.972 -19.055 1.00 95.12 114 HIS A C 1
ATOM 896 O O . HIS A 1 114 ? 18.423 12.781 -19.174 1.00 95.12 114 HIS A O 1
ATOM 902 N N . SER A 1 115 ? 16.771 11.889 -17.946 1.00 96.19 115 SER A N 1
ATOM 903 C CA . SER A 1 115 ? 16.876 12.796 -16.812 1.00 96.19 115 SER A CA 1
ATOM 904 C C . SER A 1 115 ? 16.474 12.125 -15.497 1.00 96.19 115 SER A C 1
ATOM 906 O O . SER A 1 115 ? 15.857 11.061 -15.464 1.00 96.19 115 SER A O 1
ATOM 908 N N . GLU A 1 116 ? 16.776 12.787 -14.380 1.00 95.12 116 GLU A N 1
ATOM 909 C CA . GLU A 1 116 ? 16.247 12.391 -13.069 1.00 95.12 116 GLU A CA 1
ATOM 910 C C . GLU A 1 116 ? 14.710 12.458 -13.032 1.00 95.12 116 GLU A C 1
ATOM 912 O O . GLU A 1 116 ? 14.076 11.660 -12.342 1.00 95.12 116 GLU A O 1
ATOM 917 N N . GLN A 1 117 ? 14.098 13.355 -13.814 1.00 97.69 117 GLN A N 1
ATOM 918 C CA . GLN A 1 117 ? 12.646 13.499 -13.864 1.00 97.69 117 GLN A CA 1
ATOM 919 C C . GLN A 1 117 ? 11.962 12.238 -14.408 1.00 97.69 117 GLN A C 1
ATOM 921 O O . GLN A 1 117 ? 10.896 11.884 -13.911 1.00 97.69 117 GLN A O 1
ATOM 926 N N . ASP A 1 118 ? 12.591 11.509 -15.335 1.00 98.12 118 ASP A N 1
ATOM 927 C CA . ASP A 1 118 ? 12.055 10.240 -15.852 1.00 98.12 118 ASP A CA 1
ATOM 928 C C . ASP A 1 118 ? 11.983 9.174 -14.752 1.00 98.12 118 ASP A C 1
ATOM 930 O O . ASP A 1 118 ? 11.010 8.426 -14.656 1.00 98.12 118 ASP A O 1
ATOM 934 N N . LEU A 1 119 ? 12.981 9.149 -13.861 1.00 98.50 119 LEU A N 1
ATOM 935 C CA . LEU A 1 119 ? 13.002 8.253 -12.704 1.00 98.50 119 LEU A CA 1
ATOM 936 C C . LEU A 1 119 ? 11.921 8.637 -11.683 1.00 98.50 119 LEU A C 1
ATOM 938 O O . LEU A 1 119 ? 11.250 7.769 -11.128 1.00 98.50 119 LEU A O 1
ATOM 942 N N . ILE A 1 120 ? 11.713 9.934 -11.445 1.00 98.38 120 ILE A N 1
ATOM 943 C CA . ILE A 1 120 ? 10.645 10.424 -10.558 1.00 98.38 120 ILE A CA 1
ATOM 944 C C . ILE A 1 120 ? 9.266 10.086 -11.139 1.00 98.38 120 ILE A C 1
ATOM 946 O O . ILE A 1 120 ? 8.390 9.609 -10.415 1.00 98.38 120 ILE A O 1
ATOM 950 N N . ASN A 1 121 ? 9.072 10.305 -12.441 1.00 98.62 121 ASN A N 1
ATOM 951 C CA . ASN A 1 121 ? 7.825 10.003 -13.139 1.00 98.62 121 ASN A CA 1
ATOM 952 C C . ASN A 1 121 ? 7.529 8.502 -13.114 1.00 98.62 121 ASN A C 1
ATOM 954 O O . ASN A 1 121 ? 6.392 8.126 -12.839 1.00 98.62 121 ASN A O 1
ATOM 958 N N . HIS A 1 122 ? 8.547 7.650 -13.273 1.00 98.69 122 HIS A N 1
ATOM 959 C CA . HIS A 1 122 ? 8.411 6.208 -13.073 1.00 98.69 122 HIS A CA 1
ATOM 960 C C . HIS A 1 122 ? 7.824 5.874 -11.696 1.00 98.69 122 HIS A C 1
ATOM 962 O O . HIS A 1 122 ? 6.825 5.166 -11.628 1.00 98.69 122 HIS A O 1
ATOM 968 N N . VAL A 1 123 ? 8.372 6.421 -10.601 1.00 98.62 123 VAL A N 1
ATOM 969 C CA . VAL A 1 123 ? 7.855 6.149 -9.242 1.00 98.62 123 VAL A CA 1
ATOM 970 C C . VAL A 1 123 ? 6.400 6.594 -9.096 1.00 98.62 123 VAL A C 1
ATOM 972 O O . VAL A 1 123 ? 5.586 5.856 -8.543 1.00 98.62 123 VAL A O 1
ATOM 975 N N . LYS A 1 124 ? 6.049 7.777 -9.614 1.00 98.25 124 LYS A N 1
ATOM 976 C CA . LYS A 1 124 ? 4.673 8.297 -9.557 1.00 98.25 124 LYS A CA 1
ATOM 977 C C . LYS A 1 124 ? 3.693 7.406 -10.319 1.00 98.25 124 LYS A C 1
ATOM 979 O O . LYS A 1 124 ? 2.636 7.076 -9.784 1.00 98.25 124 LYS A O 1
ATOM 984 N N . ILE A 1 125 ? 4.056 6.995 -11.535 1.00 98.56 125 ILE A N 1
ATOM 985 C CA . ILE A 1 125 ? 3.240 6.101 -12.362 1.00 98.56 125 ILE A CA 1
ATOM 986 C C . ILE A 1 125 ? 3.102 4.738 -11.689 1.00 98.56 125 ILE A C 1
ATOM 988 O O . ILE A 1 125 ? 1.982 4.269 -11.521 1.00 98.56 125 ILE A O 1
ATOM 992 N N . VAL A 1 126 ? 4.197 4.142 -11.217 1.00 98.50 126 VAL A N 1
ATOM 993 C CA . VAL A 1 126 ? 4.182 2.873 -10.475 1.00 98.50 126 VAL A CA 1
ATOM 994 C C . VAL A 1 126 ? 3.283 2.951 -9.239 1.00 98.50 126 VAL A C 1
ATOM 996 O O . VAL A 1 126 ? 2.475 2.052 -9.016 1.00 98.50 126 VAL A O 1
ATOM 999 N N . ASN A 1 127 ? 3.370 4.029 -8.457 1.00 96.44 127 ASN A N 1
ATOM 1000 C CA . ASN A 1 127 ? 2.509 4.242 -7.296 1.00 96.44 127 ASN A CA 1
ATOM 1001 C C . ASN A 1 127 ? 1.025 4.290 -7.682 1.00 96.44 127 ASN A C 1
ATOM 1003 O O . ASN A 1 127 ? 0.203 3.637 -7.046 1.00 96.44 127 ASN A O 1
ATOM 1007 N N . ALA A 1 128 ? 0.676 5.020 -8.742 1.00 96.69 128 ALA A N 1
ATOM 1008 C CA . ALA A 1 128 ? -0.700 5.095 -9.223 1.00 96.69 128 ALA A CA 1
ATOM 1009 C C . ALA A 1 128 ? -1.193 3.750 -9.791 1.00 96.69 128 ALA A C 1
ATOM 1011 O O . ALA A 1 128 ? -2.306 3.323 -9.486 1.00 96.69 128 ALA A O 1
ATOM 1012 N N . MET A 1 129 ? -0.345 3.041 -10.544 1.00 97.62 129 MET A N 1
ATOM 1013 C CA . MET A 1 129 ? -0.646 1.708 -11.064 1.00 97.62 129 MET A CA 1
ATOM 1014 C C . MET A 1 129 ? -0.886 0.708 -9.936 1.00 97.62 129 MET A C 1
ATOM 1016 O O . MET A 1 129 ? -1.875 -0.014 -9.988 1.00 97.62 129 MET A O 1
ATOM 1020 N N . TYR A 1 130 ? -0.045 0.690 -8.898 1.00 95.62 130 TYR A N 1
ATOM 1021 C CA . TYR A 1 130 ? -0.237 -0.173 -7.728 1.00 95.62 130 TYR A CA 1
ATOM 1022 C C . TYR A 1 130 ? -1.618 0.052 -7.096 1.00 95.62 130 TYR A C 1
ATOM 1024 O O . TYR A 1 130 ? -2.337 -0.905 -6.804 1.00 95.62 130 TYR A O 1
ATOM 1032 N N . GLN A 1 131 ? -2.034 1.316 -6.963 1.00 93.94 131 GLN A N 1
ATOM 1033 C CA . GLN A 1 131 ? -3.357 1.653 -6.441 1.00 93.94 131 GLN A CA 1
ATOM 1034 C C . GLN A 1 131 ? -4.502 1.181 -7.341 1.00 93.94 131 GLN A C 1
ATOM 1036 O O . GLN A 1 131 ? -5.547 0.793 -6.828 1.00 93.94 131 GLN A O 1
ATOM 1041 N N . ASP A 1 132 ? -4.343 1.223 -8.662 1.00 94.50 132 ASP A N 1
ATOM 1042 C CA . ASP A 1 132 ? -5.360 0.729 -9.592 1.00 94.50 132 ASP A CA 1
ATOM 1043 C C . ASP A 1 132 ? -5.435 -0.807 -9.611 1.00 94.50 132 ASP A C 1
ATOM 1045 O O . ASP A 1 132 ? -6.534 -1.361 -9.648 1.00 94.50 132 ASP A O 1
ATOM 1049 N N . ILE A 1 133 ? -4.280 -1.478 -9.556 1.00 93.56 133 ILE A N 1
ATOM 1050 C CA . ILE A 1 133 ? -4.128 -2.938 -9.642 1.00 93.56 133 ILE A CA 1
ATOM 1051 C C . ILE A 1 133 ? -4.631 -3.616 -8.365 1.00 93.56 133 ILE A C 1
ATOM 1053 O O . ILE A 1 133 ? -5.460 -4.520 -8.429 1.00 93.56 133 ILE A O 1
ATOM 1057 N N . PHE A 1 134 ? -4.154 -3.169 -7.200 1.00 91.19 134 PHE A N 1
ATOM 1058 C CA . PHE A 1 134 ? -4.460 -3.802 -5.911 1.00 91.19 134 PHE A CA 1
ATOM 1059 C C . PHE A 1 134 ? -5.599 -3.127 -5.160 1.00 91.19 134 PHE A C 1
ATOM 1061 O O . PHE A 1 134 ? -6.010 -3.606 -4.100 1.00 91.19 134 PHE A O 1
ATOM 1068 N N . LYS A 1 135 ? -6.114 -2.012 -5.695 1.00 90.94 135 LYS A N 1
ATOM 1069 C CA . LYS A 1 135 ? -7.130 -1.191 -5.029 1.00 90.94 135 LYS A CA 1
ATOM 1070 C C . LYS A 1 135 ? -6.701 -0.809 -3.616 1.00 90.94 135 LYS A C 1
ATOM 1072 O O . LYS A 1 135 ? -7.531 -0.727 -2.724 1.00 90.94 135 LYS A O 1
ATOM 1077 N N . GLU A 1 136 ? -5.404 -0.600 -3.417 1.00 90.06 136 GLU A N 1
ATOM 1078 C CA . GLU A 1 136 ? -4.790 -0.277 -2.133 1.00 90.06 136 GLU A CA 1
ATOM 1079 C C . GLU A 1 136 ? -4.113 1.086 -2.228 1.00 90.06 136 GLU A C 1
ATOM 1081 O O . GLU A 1 136 ? -3.306 1.301 -3.127 1.00 90.06 136 GLU A O 1
ATOM 1086 N N . ALA A 1 137 ? -4.398 1.997 -1.301 1.00 88.56 137 ALA A N 1
ATOM 1087 C CA . ALA A 1 137 ? -3.733 3.295 -1.237 1.00 88.56 137 ALA A CA 1
ATOM 1088 C C . ALA A 1 137 ? -3.442 3.699 0.207 1.00 88.56 137 ALA A C 1
ATOM 1090 O O . ALA A 1 137 ? -4.272 3.480 1.093 1.00 88.56 137 ALA A O 1
ATOM 1091 N N . PHE A 1 138 ? -2.285 4.325 0.439 1.00 89.31 138 PHE A N 1
ATOM 1092 C CA . PHE A 1 138 ? -1.978 4.932 1.730 1.00 89.31 138 PHE A CA 1
ATOM 1093 C C . PHE A 1 138 ? -3.071 5.936 2.111 1.00 89.31 138 PHE A C 1
ATOM 1095 O O . PHE A 1 138 ? -3.506 6.742 1.291 1.00 89.31 138 PHE A O 1
ATOM 1102 N N . PHE A 1 139 ? -3.535 5.853 3.356 1.00 91.25 139 PHE A N 1
ATOM 1103 C CA . PHE A 1 139 ? -4.584 6.715 3.881 1.00 91.25 139 PHE A CA 1
ATOM 1104 C C . PHE A 1 139 ? -4.031 7.660 4.946 1.00 91.25 139 PHE A C 1
ATOM 1106 O O . PHE A 1 139 ? -4.097 8.876 4.784 1.00 91.25 139 PHE A O 1
ATOM 1113 N N . LYS A 1 140 ? -3.496 7.109 6.043 1.00 91.56 140 LYS A N 1
ATOM 1114 C CA . LYS A 1 140 ? -2.999 7.872 7.200 1.00 91.56 140 LYS A CA 1
ATOM 1115 C C . LYS A 1 140 ? -1.899 7.109 7.928 1.00 91.56 140 LYS A C 1
ATOM 1117 O O . LYS A 1 140 ? -1.820 5.887 7.844 1.00 91.56 140 LYS A O 1
ATOM 1122 N N . GLN A 1 141 ? -1.103 7.819 8.720 1.00 93.44 141 GLN A N 1
ATOM 1123 C CA . GLN A 1 141 ? -0.182 7.221 9.686 1.00 93.44 141 GLN A CA 1
ATOM 1124 C C . GLN A 1 141 ? -0.220 7.970 11.017 1.00 93.44 141 GLN A C 1
ATOM 1126 O O . GLN A 1 141 ? -0.579 9.149 11.070 1.00 93.44 141 GLN A O 1
ATOM 1131 N N . GLY A 1 142 ? 0.155 7.293 12.097 1.00 95.38 142 GLY A N 1
ATOM 1132 C CA . GLY A 1 142 ? 0.115 7.869 13.436 1.00 95.38 142 GLY A CA 1
ATOM 1133 C C . GLY A 1 142 ? -0.149 6.810 14.490 1.00 95.38 142 GLY A C 1
ATOM 1134 O O . GLY A 1 142 ? 0.522 5.784 14.505 1.00 95.38 142 GLY A O 1
ATOM 1135 N N . ARG A 1 143 ? -1.117 7.060 15.374 1.00 97.62 143 ARG A N 1
ATOM 1136 C CA . ARG A 1 143 ? -1.506 6.146 16.459 1.00 97.62 143 ARG A CA 1
ATOM 1137 C C . ARG A 1 143 ? -3.016 5.982 16.523 1.00 97.62 143 ARG A C 1
ATOM 1139 O O . ARG A 1 143 ? -3.756 6.907 16.195 1.00 97.62 143 ARG A O 1
ATOM 1146 N N . ILE A 1 144 ? -3.467 4.820 16.985 1.00 98.19 144 ILE A N 1
ATOM 1147 C CA . ILE A 1 144 ? -4.885 4.543 17.243 1.00 98.19 144 ILE A CA 1
ATOM 1148 C C . ILE A 1 144 ? -5.073 4.454 18.751 1.00 98.19 144 ILE A C 1
ATOM 1150 O O . ILE A 1 144 ? -4.699 3.460 19.373 1.00 98.19 144 ILE A O 1
ATOM 1154 N N . LYS A 1 145 ? -5.620 5.519 19.337 1.00 98.06 145 LYS A N 1
ATOM 1155 C CA . LYS A 1 145 ? -5.792 5.685 20.780 1.00 98.06 145 LYS A CA 1
ATOM 1156 C C . LYS A 1 145 ? -7.216 5.344 21.196 1.00 98.06 145 LYS A C 1
ATOM 1158 O O . LYS A 1 145 ? -8.158 5.878 20.621 1.00 98.06 145 LYS A O 1
ATOM 1163 N N . SER A 1 146 ? -7.384 4.502 22.208 1.00 97.38 146 SER A N 1
ATOM 1164 C CA . SER A 1 146 ? -8.696 4.250 22.807 1.00 97.38 146 SER A CA 1
ATOM 1165 C C . SER A 1 146 ? -9.230 5.524 23.468 1.00 97.38 146 SER A C 1
ATOM 1167 O O . SER A 1 146 ? -8.490 6.225 24.165 1.00 97.38 146 SER A O 1
ATOM 1169 N N . LEU A 1 147 ? -10.512 5.826 23.263 1.00 96.00 147 LEU A N 1
ATOM 1170 C CA . LEU A 1 147 ? -11.229 6.823 24.053 1.00 96.00 147 LEU A CA 1
ATOM 1171 C C . LEU A 1 147 ? -11.932 6.218 25.269 1.00 96.00 147 LEU A C 1
ATOM 1173 O O . LEU A 1 147 ? -12.472 6.990 26.050 1.00 96.00 147 LEU A O 1
ATOM 1177 N N . GLY A 1 148 ? -11.850 4.908 25.496 1.00 91.94 148 GLY A N 1
ATOM 1178 C CA . GLY A 1 148 ? -12.279 4.278 26.744 1.00 91.94 148 GLY A CA 1
ATOM 1179 C C . GLY A 1 148 ? -11.386 4.653 27.927 1.00 91.94 148 GLY A C 1
ATOM 1180 O O . GLY A 1 148 ? -10.502 5.514 27.829 1.00 91.94 148 GLY A O 1
ATOM 1181 N N . ASP A 1 149 ? -11.570 3.967 29.049 1.00 88.81 149 ASP A N 1
ATOM 1182 C CA . ASP A 1 149 ? -10.889 4.305 30.308 1.00 88.81 149 ASP A CA 1
ATOM 1183 C C . ASP A 1 149 ? -9.362 4.185 30.224 1.00 88.81 149 ASP A C 1
ATOM 1185 O O . ASP A 1 149 ? -8.629 4.938 30.865 1.00 88.81 149 ASP A O 1
ATOM 1189 N N . THR A 1 150 ? -8.857 3.274 29.388 1.00 88.06 150 THR A N 1
ATOM 1190 C CA . THR A 1 150 ? -7.412 3.028 29.276 1.00 88.06 150 THR A CA 1
ATOM 1191 C C . THR A 1 150 ? -6.646 4.234 28.729 1.00 88.06 150 THR A C 1
ATOM 1193 O O . THR A 1 150 ? -5.491 4.449 29.099 1.00 88.06 150 THR A O 1
ATOM 1196 N N . LYS A 1 151 ? -7.253 4.994 27.802 1.00 94.62 151 LYS A N 1
ATOM 1197 C CA . LYS A 1 151 ? -6.600 6.045 26.995 1.00 94.62 151 LYS A CA 1
ATOM 1198 C C . LYS A 1 151 ? -5.263 5.609 26.364 1.00 94.62 151 LYS A C 1
ATOM 1200 O O . LYS A 1 151 ? -4.416 6.453 26.062 1.00 94.62 151 LYS A O 1
ATOM 1205 N N . LYS A 1 152 ? -5.060 4.299 26.183 1.00 97.75 152 LYS A N 1
ATOM 1206 C CA . LYS A 1 152 ? -3.850 3.677 25.626 1.00 97.75 152 LYS A CA 1
ATOM 1207 C C . LYS A 1 152 ? -3.977 3.490 24.114 1.00 97.75 152 LYS A C 1
ATOM 1209 O O . LYS A 1 152 ? -5.073 3.577 23.560 1.00 97.75 152 LYS A O 1
ATOM 1214 N N . CYS A 1 153 ? -2.854 3.250 23.447 1.00 98.50 153 CYS A N 1
ATOM 1215 C CA . CYS A 1 153 ? -2.805 3.059 22.002 1.00 98.50 153 CYS A CA 1
ATOM 1216 C C . CYS A 1 153 ? -2.689 1.581 21.635 1.00 98.50 153 CYS A C 1
ATOM 1218 O O . CYS A 1 153 ? -2.058 0.812 22.358 1.00 98.50 153 CYS A O 1
ATOM 1220 N N . MET A 1 154 ? -3.269 1.201 20.494 1.00 98.50 154 MET A N 1
ATOM 1221 C CA . MET A 1 154 ? -2.992 -0.093 19.872 1.00 98.50 154 MET A CA 1
ATOM 1222 C C . MET A 1 154 ? -1.501 -0.190 19.545 1.00 98.50 154 MET A C 1
ATOM 1224 O O . MET A 1 154 ? -0.960 0.697 18.884 1.00 98.50 154 MET A O 1
ATOM 1228 N N . GLY A 1 155 ? -0.854 -1.266 19.980 1.00 98.06 155 GLY A N 1
ATOM 1229 C CA . GLY A 1 155 ? 0.540 -1.545 19.669 1.00 98.06 155 GLY A CA 1
ATOM 1230 C C . GLY A 1 155 ? 0.813 -3.030 19.484 1.00 98.06 155 GLY A C 1
ATOM 1231 O O . GLY A 1 155 ? 0.031 -3.886 19.901 1.00 98.06 155 GLY A O 1
ATOM 1232 N N . ILE A 1 156 ? 1.931 -3.325 18.826 1.00 97.81 156 ILE A N 1
ATOM 1233 C CA . ILE A 1 156 ? 2.395 -4.691 18.585 1.00 97.81 156 ILE A CA 1
ATOM 1234 C C . ILE A 1 156 ? 3.465 -5.088 19.607 1.00 97.81 156 ILE A C 1
ATOM 1236 O O . ILE A 1 156 ? 4.476 -4.412 19.765 1.00 97.81 156 ILE A O 1
ATOM 1240 N N . THR A 1 157 ? 3.271 -6.202 20.306 1.00 96.62 157 THR A N 1
ATOM 1241 C CA . THR A 1 157 ? 4.271 -6.711 21.254 1.00 96.62 157 THR A CA 1
ATOM 1242 C C . THR A 1 157 ? 5.407 -7.449 20.536 1.00 96.62 157 THR A C 1
ATOM 1244 O O . THR A 1 157 ? 5.292 -7.842 19.374 1.00 96.62 157 THR A O 1
ATOM 1247 N N . SER A 1 158 ? 6.498 -7.743 21.249 1.00 93.81 158 SER A N 1
ATOM 1248 C CA . SER A 1 158 ? 7.589 -8.590 20.737 1.00 93.81 158 SER A CA 1
ATOM 1249 C C . SER A 1 158 ? 7.153 -10.024 20.400 1.00 93.81 158 SER A C 1
ATOM 1251 O O . SER A 1 158 ? 7.795 -10.685 19.585 1.00 93.81 158 SER A O 1
ATOM 1253 N N . SER A 1 159 ? 6.051 -10.502 20.988 1.00 93.50 159 SER A N 1
ATOM 1254 C CA . SER A 1 159 ? 5.408 -11.776 20.648 1.00 93.50 159 SER A CA 1
ATOM 1255 C C . SER A 1 159 ? 4.391 -11.659 19.504 1.00 93.50 159 SER A C 1
ATOM 1257 O O . SER A 1 159 ? 3.682 -12.622 19.219 1.00 93.50 159 SER A O 1
ATOM 1259 N N . ASN A 1 160 ? 4.335 -10.509 18.823 1.00 93.69 160 ASN A N 1
ATOM 1260 C CA . ASN A 1 160 ? 3.376 -10.169 17.770 1.00 93.69 160 ASN A CA 1
ATOM 1261 C C . ASN A 1 160 ? 1.906 -10.103 18.230 1.00 93.69 160 ASN A C 1
ATOM 1263 O O . ASN A 1 160 ? 0.997 -10.148 17.398 1.00 93.69 160 ASN A O 1
ATOM 1267 N N . ALA A 1 161 ? 1.640 -9.996 19.531 1.00 96.31 161 ALA A N 1
ATOM 1268 C CA . ALA A 1 161 ? 0.285 -9.766 20.022 1.00 96.31 161 ALA A CA 1
ATOM 1269 C C . ALA A 1 161 ? -0.133 -8.309 19.778 1.00 96.31 161 ALA A C 1
ATOM 1271 O O . ALA A 1 161 ? 0.713 -7.414 19.732 1.00 96.31 161 ALA A O 1
ATOM 1272 N N . LEU A 1 162 ? -1.438 -8.076 19.637 1.00 98.50 162 LEU A N 1
ATOM 1273 C CA . LEU A 1 162 ? -2.019 -6.737 19.648 1.00 98.50 162 LEU A CA 1
ATOM 1274 C C . LEU A 1 162 ? -2.451 -6.405 21.077 1.00 98.50 162 LEU A C 1
ATOM 1276 O O . LEU A 1 162 ? -3.356 -7.044 21.611 1.00 98.50 162 LEU A O 1
ATOM 1280 N N . GLU A 1 163 ? -1.827 -5.403 21.685 1.00 98.06 163 GLU A N 1
ATOM 1281 C CA . GLU A 1 163 ? -2.157 -4.968 23.044 1.00 98.06 163 GLU A CA 1
ATOM 1282 C C . GLU A 1 163 ? -2.291 -3.445 23.122 1.00 98.06 163 GLU A C 1
ATOM 1284 O O . GLU A 1 163 ? -1.740 -2.697 22.312 1.00 98.06 163 GLU A O 1
ATOM 1289 N N . LEU A 1 164 ? -3.042 -2.986 24.119 1.00 98.44 164 LEU A N 1
ATOM 1290 C CA . LEU A 1 164 ? -3.114 -1.587 24.503 1.00 98.44 164 LEU A CA 1
ATOM 1291 C C . LEU A 1 164 ? -1.906 -1.238 25.368 1.00 98.44 164 LEU A C 1
ATOM 1293 O O . LEU A 1 164 ? -1.707 -1.807 26.441 1.00 98.44 164 LEU A O 1
ATOM 1297 N N . MET A 1 165 ? -1.115 -0.275 24.910 1.00 97.75 165 MET A N 1
ATOM 1298 C CA . MET A 1 165 ? 0.132 0.130 25.555 1.00 97.75 165 MET A CA 1
ATOM 1299 C C . MET A 1 165 ? 0.338 1.643 25.506 1.00 97.75 165 MET A C 1
ATOM 1301 O O . MET A 1 165 ? -0.520 2.398 25.036 1.00 97.75 165 MET A O 1
ATOM 1305 N N . ASP A 1 166 ? 1.449 2.108 26.076 1.00 97.38 166 ASP A N 1
ATOM 1306 C CA . ASP A 1 166 ? 1.760 3.531 26.099 1.00 97.38 166 ASP A CA 1
ATOM 1307 C C . ASP A 1 166 ? 1.856 4.100 24.682 1.00 97.38 166 ASP A C 1
ATOM 1309 O O . ASP A 1 166 ? 2.590 3.582 23.846 1.00 97.38 166 ASP A O 1
ATOM 1313 N N . CYS A 1 167 ? 1.130 5.184 24.418 1.00 96.69 167 CYS A N 1
ATOM 1314 C CA . CYS A 1 167 ? 1.156 5.844 23.120 1.00 96.69 167 CYS A CA 1
ATOM 1315 C C . CYS A 1 167 ? 2.547 6.391 22.769 1.00 96.69 167 CYS A C 1
ATOM 1317 O O . CYS A 1 167 ? 2.835 6.584 21.596 1.00 96.69 167 CYS A O 1
ATOM 1319 N N . ALA A 1 168 ? 3.434 6.639 23.734 1.00 94.88 168 ALA A N 1
ATOM 1320 C CA . ALA A 1 168 ? 4.808 7.031 23.433 1.00 94.88 168 ALA A CA 1
ATOM 1321 C C . ALA A 1 168 ? 5.641 5.885 22.824 1.00 94.88 168 ALA A C 1
ATOM 1323 O O . ALA A 1 168 ? 6.660 6.159 22.189 1.00 94.88 168 ALA A O 1
ATOM 1324 N N . ASP A 1 169 ? 5.219 4.625 22.977 1.00 95.75 169 ASP A N 1
ATOM 1325 C CA . ASP A 1 169 ? 5.961 3.479 22.460 1.00 95.75 169 ASP A CA 1
ATOM 1326 C C . ASP A 1 169 ? 5.968 3.477 20.925 1.00 95.75 169 ASP A C 1
ATOM 1328 O O . ASP A 1 169 ? 4.932 3.600 20.265 1.00 95.75 169 ASP A O 1
ATOM 1332 N N . THR A 1 170 ? 7.153 3.309 20.340 1.00 94.19 170 THR A N 1
ATOM 1333 C CA . THR A 1 170 ? 7.344 3.170 18.890 1.00 94.19 170 THR A CA 1
ATOM 1334 C C . THR A 1 170 ? 6.543 2.015 18.286 1.00 94.19 170 THR A C 1
ATOM 1336 O O . THR A 1 170 ? 6.136 2.096 17.129 1.00 94.19 170 THR A O 1
ATOM 1339 N N . ALA A 1 171 ? 6.248 0.975 19.072 1.00 96.12 171 ALA A N 1
ATOM 1340 C CA . ALA A 1 171 ? 5.433 -0.163 18.671 1.00 96.12 171 ALA A CA 1
ATOM 1341 C C . ALA A 1 171 ? 3.942 0.173 18.476 1.00 96.12 171 ALA A C 1
ATOM 1343 O O . ALA A 1 171 ? 3.190 -0.666 17.982 1.00 96.12 171 ALA A O 1
ATOM 1344 N N . THR A 1 172 ? 3.504 1.388 18.830 1.00 97.88 172 THR A N 1
ATOM 1345 C CA . THR A 1 172 ? 2.135 1.884 18.581 1.00 97.88 172 THR A CA 1
ATOM 1346 C C . THR A 1 172 ? 1.976 2.623 17.256 1.00 97.88 172 THR A C 1
ATOM 1348 O O . THR A 1 172 ? 0.872 3.048 16.908 1.00 97.88 172 THR A O 1
ATOM 1351 N N . PHE A 1 173 ? 3.067 2.804 16.506 1.00 96.00 173 PHE A N 1
ATOM 1352 C CA . PHE A 1 173 ? 3.011 3.481 15.221 1.00 96.00 173 PHE A CA 1
ATOM 1353 C C . PHE A 1 173 ? 2.280 2.623 14.186 1.00 96.00 173 PHE A C 1
ATOM 1355 O O . PHE A 1 173 ? 2.689 1.497 13.890 1.00 96.00 173 PHE A O 1
ATOM 1362 N N . VAL A 1 174 ? 1.227 3.190 13.597 1.00 96.50 174 VAL A N 1
ATOM 1363 C CA . VAL A 1 174 ? 0.437 2.551 12.549 1.00 96.50 174 VAL A CA 1
ATOM 1364 C C . VAL A 1 174 ? 0.609 3.236 11.202 1.00 96.50 174 VAL A C 1
ATOM 1366 O O . VAL A 1 174 ? 0.712 4.462 11.113 1.00 96.50 174 VAL A O 1
ATOM 1369 N N . LYS A 1 175 ? 0.521 2.436 10.139 1.00 94.75 175 LYS A N 1
ATOM 1370 C CA . LYS A 1 175 ? 0.151 2.900 8.797 1.00 94.75 175 LYS A CA 1
ATOM 1371 C C . LYS A 1 175 ? -1.214 2.332 8.441 1.00 94.75 175 LYS A C 1
ATOM 1373 O O . LYS A 1 175 ? -1.478 1.157 8.679 1.00 94.75 175 LYS A O 1
ATOM 1378 N N . ILE A 1 176 ? -2.084 3.158 7.885 1.00 95.50 176 ILE A N 1
ATOM 1379 C CA . ILE A 1 176 ? -3.438 2.788 7.493 1.00 95.50 176 ILE A CA 1
ATOM 1380 C C . ILE A 1 176 ? -3.520 2.890 5.979 1.00 95.50 176 ILE A C 1
ATOM 1382 O O . ILE A 1 176 ? -3.173 3.921 5.401 1.00 95.50 176 ILE A O 1
ATOM 1386 N N . TYR A 1 177 ? -4.002 1.821 5.358 1.00 93.31 177 TYR A N 1
ATOM 1387 C CA . TYR A 1 177 ? -4.196 1.725 3.919 1.00 93.31 177 TYR A CA 1
ATOM 1388 C C . TYR A 1 177 ? -5.682 1.551 3.630 1.00 93.31 177 TYR A C 1
ATOM 1390 O O . TYR A 1 177 ? -6.339 0.712 4.246 1.00 93.31 177 TYR A O 1
ATOM 1398 N N . SER A 1 178 ? -6.209 2.358 2.718 1.00 94.69 178 SER A N 1
ATOM 1399 C CA . SER A 1 178 ? -7.528 2.161 2.116 1.00 94.69 178 SER A CA 1
ATOM 1400 C C . SER A 1 178 ? -7.469 1.027 1.095 1.00 94.69 178 SER A C 1
ATOM 1402 O O . SER A 1 178 ? -6.457 0.861 0.419 1.00 94.69 178 SER A O 1
ATOM 1404 N N . MET A 1 179 ? -8.537 0.239 1.019 1.00 91.88 179 MET A N 1
ATOM 1405 C CA . MET A 1 179 ? -8.630 -1.013 0.274 1.00 91.88 179 MET A CA 1
ATOM 1406 C C . MET A 1 179 ? -10.001 -1.125 -0.408 1.00 91.88 179 MET A C 1
ATOM 1408 O O . MET A 1 179 ? -11.029 -1.100 0.272 1.00 91.88 179 MET A O 1
ATOM 1412 N N . GLY A 1 180 ? -10.023 -1.365 -1.717 1.00 88.00 180 GLY A N 1
ATOM 1413 C CA . GLY A 1 180 ? -11.244 -1.485 -2.514 1.00 88.00 180 GLY A CA 1
ATOM 1414 C C . GLY A 1 180 ? -11.911 -0.139 -2.809 1.00 88.00 180 GLY A C 1
ATOM 1415 O O . GLY A 1 180 ? -11.666 0.852 -2.130 1.00 88.00 180 GLY A O 1
ATOM 1416 N N . ASP A 1 181 ? -12.786 -0.122 -3.817 1.00 78.25 181 ASP A N 1
ATOM 1417 C CA . ASP A 1 181 ? -13.525 1.087 -4.214 1.00 78.25 181 ASP A CA 1
ATOM 1418 C C . ASP A 1 181 ? -14.972 1.088 -3.679 1.00 78.25 181 ASP A C 1
ATOM 1420 O O . ASP A 1 181 ? -15.556 2.146 -3.445 1.00 78.25 181 ASP A O 1
ATOM 1424 N N . LYS A 1 182 ? -15.584 -0.097 -3.504 1.00 84.06 182 LYS A N 1
ATOM 1425 C CA . LYS A 1 182 ? -16.999 -0.275 -3.121 1.00 84.06 182 LYS A CA 1
ATOM 1426 C C . LYS A 1 182 ? -17.230 -1.612 -2.381 1.00 84.06 182 LYS A C 1
ATOM 1428 O O . LYS A 1 182 ? -17.346 -2.639 -3.047 1.00 84.06 182 LYS A O 1
ATOM 1433 N N . PRO A 1 183 ? -17.360 -1.630 -1.041 1.00 88.69 183 PRO A N 1
ATOM 1434 C CA . PRO A 1 183 ? -17.052 -0.534 -0.122 1.00 88.69 183 PRO A CA 1
ATOM 1435 C C . PRO A 1 183 ? -15.537 -0.305 -0.008 1.00 88.69 183 PRO A C 1
ATOM 1437 O O . PRO A 1 183 ? -14.751 -1.233 -0.200 1.00 88.69 183 PRO A O 1
ATOM 1440 N N . VAL A 1 184 ? -15.139 0.916 0.358 1.00 93.06 184 VAL A N 1
ATOM 1441 C CA . VAL A 1 184 ? -13.773 1.180 0.830 1.00 93.06 184 VAL A CA 1
ATOM 1442 C C . VAL A 1 184 ? -13.637 0.590 2.230 1.00 93.06 184 VAL A C 1
ATOM 1444 O O . VAL A 1 184 ? -14.421 0.892 3.129 1.00 93.06 184 VAL A O 1
ATOM 1447 N N . THR A 1 185 ? -12.636 -0.256 2.410 1.00 96.69 185 THR A N 1
ATOM 1448 C CA . THR A 1 185 ? -12.233 -0.825 3.698 1.00 96.69 185 THR A CA 1
ATOM 1449 C C . THR A 1 185 ? -10.823 -0.366 4.040 1.00 96.69 185 THR A C 1
ATOM 1451 O O . THR A 1 185 ? -10.140 0.227 3.212 1.00 96.69 185 THR A O 1
ATOM 1454 N N . TYR A 1 186 ? -10.373 -0.624 5.261 1.00 97.81 186 TYR A N 1
ATOM 1455 C CA . TYR A 1 186 ? -9.075 -0.180 5.743 1.00 97.81 186 TYR A CA 1
ATOM 1456 C C . TYR A 1 186 ? -8.305 -1.328 6.370 1.00 97.81 186 TYR A C 1
ATOM 1458 O O . TYR A 1 186 ? -8.857 -2.150 7.102 1.00 97.81 186 TYR A O 1
ATOM 1466 N N . ARG A 1 187 ? -7.004 -1.352 6.113 1.00 96.62 187 ARG A N 1
ATOM 1467 C CA . ARG A 1 187 ? -6.039 -2.234 6.759 1.00 96.62 187 ARG A CA 1
ATOM 1468 C C . ARG A 1 187 ? -5.167 -1.403 7.685 1.00 96.62 187 ARG A C 1
ATOM 1470 O O . ARG A 1 187 ? -4.613 -0.389 7.265 1.00 96.62 187 ARG A O 1
ATOM 1477 N N . ILE A 1 188 ? -5.037 -1.841 8.932 1.00 98.19 188 ILE A N 1
ATOM 1478 C CA . ILE A 1 188 ? -4.211 -1.181 9.948 1.00 98.19 188 ILE A CA 1
ATOM 1479 C C . ILE A 1 188 ? -2.929 -1.995 10.097 1.00 98.19 188 ILE A C 1
ATOM 1481 O O . ILE A 1 188 ? -2.978 -3.141 10.539 1.00 98.19 188 ILE A O 1
ATOM 1485 N N . GLN A 1 189 ? -1.797 -1.414 9.713 1.00 97.19 189 GLN A N 1
ATOM 1486 C CA . GLN A 1 189 ? -0.482 -2.041 9.762 1.00 97.19 189 GLN A CA 1
ATOM 1487 C C . GLN A 1 189 ? 0.316 -1.553 10.976 1.00 97.19 189 GLN A C 1
ATOM 1489 O O . GLN A 1 189 ? 0.466 -0.350 11.171 1.00 97.19 189 GLN A O 1
ATOM 1494 N N . LEU A 1 190 ? 0.873 -2.500 11.734 1.00 95.75 190 LEU A N 1
ATOM 1495 C CA . LEU A 1 190 ? 1.794 -2.319 12.859 1.00 95.75 190 LEU A CA 1
ATOM 1496 C C . LEU A 1 190 ? 3.085 -3.087 12.539 1.00 95.75 190 LEU A C 1
ATOM 1498 O O . LEU A 1 190 ? 3.080 -4.315 12.426 1.00 95.75 190 LEU A O 1
ATOM 1502 N N . GLY A 1 191 ? 4.193 -2.372 12.334 1.00 89.81 191 GLY A N 1
ATOM 1503 C CA . GLY A 1 191 ? 5.431 -2.982 11.836 1.00 89.81 191 GLY A CA 1
ATOM 1504 C C . GLY A 1 191 ? 5.230 -3.643 10.463 1.00 89.81 191 GLY A C 1
ATOM 1505 O O . GLY A 1 191 ? 4.839 -2.982 9.499 1.00 89.81 191 GLY A O 1
ATOM 1506 N N . ASN A 1 192 ? 5.492 -4.949 10.369 1.00 88.62 192 ASN A N 1
ATOM 1507 C CA . ASN A 1 192 ? 5.277 -5.768 9.168 1.00 88.62 192 ASN A CA 1
ATOM 1508 C C . ASN A 1 192 ? 3.996 -6.627 9.229 1.00 88.62 192 ASN A C 1
ATOM 1510 O O . ASN A 1 192 ? 3.821 -7.524 8.404 1.00 88.62 192 ASN A O 1
ATOM 1514 N N . ARG A 1 193 ? 3.113 -6.381 10.205 1.00 95.56 193 ARG A N 1
ATOM 1515 C CA . ARG A 1 193 ? 1.882 -7.149 10.444 1.00 95.56 193 ARG A CA 1
ATOM 1516 C C . ARG A 1 193 ? 0.666 -6.238 10.435 1.00 95.56 193 ARG A C 1
ATOM 1518 O O . ARG A 1 193 ? 0.791 -5.017 10.434 1.00 95.56 193 ARG A O 1
ATOM 1525 N N . VAL A 1 194 ? -0.520 -6.828 10.418 1.00 98.12 194 VAL A N 1
ATOM 1526 C CA . VAL A 1 194 ? -1.792 -6.105 10.383 1.00 98.12 194 VAL A CA 1
ATOM 1527 C C . VAL A 1 194 ? -2.703 -6.542 11.507 1.00 98.12 194 VAL A C 1
ATOM 1529 O O . VAL A 1 194 ? -2.615 -7.687 11.944 1.00 98.12 194 VAL A O 1
ATOM 1532 N N . VAL A 1 195 ? -3.581 -5.643 11.949 1.00 98.62 195 VAL A N 1
ATOM 1533 C CA . VAL A 1 195 ? -4.664 -5.972 12.884 1.00 98.62 195 VAL A CA 1
ATOM 1534 C C . VAL A 1 195 ? -5.558 -7.040 12.251 1.00 98.62 195 VAL A C 1
ATOM 1536 O O . VAL A 1 195 ? -6.068 -6.867 11.144 1.00 98.62 195 VAL A O 1
ATOM 1539 N N . ASP A 1 196 ? -5.750 -8.141 12.963 1.00 98.50 196 ASP A N 1
ATOM 1540 C CA . ASP A 1 196 ? -6.326 -9.381 12.454 1.00 98.50 196 ASP A CA 1
ATOM 1541 C C . ASP A 1 196 ? -7.251 -10.005 13.502 1.00 98.50 196 ASP A C 1
ATOM 1543 O O . ASP A 1 196 ? -6.966 -9.965 14.703 1.00 98.50 196 ASP A O 1
ATOM 1547 N N . ILE A 1 197 ? -8.360 -10.579 13.038 1.00 98.62 197 ILE A N 1
ATOM 1548 C CA . ILE A 1 197 ? -9.221 -11.427 13.858 1.00 98.62 197 ILE A CA 1
ATOM 1549 C C . ILE A 1 197 ? -8.836 -12.898 13.641 1.00 98.62 197 ILE A C 1
ATOM 1551 O O . ILE A 1 197 ? -9.112 -13.436 12.559 1.00 98.62 197 ILE A O 1
ATOM 1555 N N . PRO A 1 198 ? -8.273 -13.575 14.666 1.00 97.88 198 PRO A N 1
ATOM 1556 C CA . PRO A 1 198 ? -7.755 -14.928 14.521 1.00 97.88 198 PRO A CA 1
ATOM 1557 C C . PRO A 1 198 ? -8.783 -15.921 13.973 1.00 97.88 198 PRO A C 1
ATOM 1559 O O . PRO A 1 198 ? -9.951 -15.926 14.376 1.00 97.88 198 PRO A O 1
ATOM 1562 N N . ASN A 1 199 ? -8.311 -16.808 13.092 1.00 97.12 199 ASN A N 1
ATOM 1563 C CA . ASN A 1 199 ? -9.099 -17.870 12.453 1.00 97.12 199 ASN A CA 1
ATOM 1564 C C . ASN A 1 199 ? -10.315 -17.360 11.662 1.00 97.12 199 ASN A C 1
ATOM 1566 O O . ASN A 1 199 ? -11.300 -18.080 11.514 1.00 97.12 199 ASN A O 1
ATOM 1570 N N . GLU A 1 200 ? -10.272 -16.107 11.203 1.00 97.56 200 GLU A N 1
ATOM 1571 C CA . GLU A 1 200 ? -11.393 -15.424 10.547 1.00 97.56 200 GLU A CA 1
ATOM 1572 C C . GLU A 1 200 ? -12.696 -15.433 11.362 1.00 97.56 200 GLU A C 1
ATOM 1574 O O . GLU A 1 200 ? -13.795 -15.377 10.799 1.00 97.56 200 GLU A O 1
ATOM 1579 N N . SER A 1 201 ? -12.583 -15.545 12.689 1.00 98.44 201 SER A N 1
ATOM 1580 C CA . SER A 1 201 ? -13.733 -15.777 13.553 1.00 98.44 201 SER A CA 1
ATOM 1581 C C . SER A 1 201 ? -14.751 -14.646 13.461 1.00 98.44 201 SER A C 1
ATOM 1583 O O . SER A 1 201 ? -14.410 -13.465 13.491 1.00 98.44 201 SER A O 1
ATOM 1585 N N . THR A 1 202 ? -16.031 -15.002 13.430 1.00 98.56 202 THR A N 1
ATOM 1586 C CA . THR A 1 202 ? -17.141 -14.044 13.520 1.00 98.56 202 THR A CA 1
ATOM 1587 C C . THR A 1 202 ? -17.754 -13.979 14.918 1.00 98.56 202 THR A C 1
ATOM 1589 O O . THR A 1 202 ? -18.780 -13.331 15.106 1.00 98.56 202 THR A O 1
ATOM 1592 N N . ALA A 1 203 ? -17.162 -14.666 15.900 1.00 98.56 203 ALA A N 1
ATOM 1593 C CA . ALA A 1 203 ? -17.674 -14.722 17.263 1.00 98.56 203 ALA A CA 1
ATOM 1594 C C . ALA A 1 203 ? -17.301 -13.473 18.076 1.00 98.56 203 ALA A C 1
ATOM 1596 O O . ALA A 1 203 ? -16.185 -12.954 17.977 1.00 98.56 203 ALA A O 1
ATOM 1597 N N . ALA A 1 204 ? -18.227 -13.040 18.931 1.00 98.44 204 ALA A N 1
ATOM 1598 C CA . ALA A 1 204 ? -17.963 -12.040 19.959 1.00 98.44 204 ALA A CA 1
ATOM 1599 C C . ALA A 1 204 ? -16.959 -12.567 20.999 1.00 98.44 204 ALA A C 1
ATOM 1601 O O . ALA A 1 204 ? -16.863 -13.773 21.228 1.00 98.44 204 ALA A O 1
ATOM 1602 N N . GLY A 1 205 ? -16.217 -11.663 21.635 1.00 98.31 205 GLY A N 1
ATOM 1603 C CA . GLY A 1 205 ? -15.247 -11.996 22.678 1.00 98.31 205 GLY A CA 1
ATOM 1604 C C . GLY A 1 205 ? -13.888 -12.470 22.158 1.00 98.31 205 GLY A C 1
ATOM 1605 O O . GLY A 1 205 ? -12.998 -12.758 22.955 1.00 98.31 205 GLY A O 1
ATOM 1606 N N . VAL A 1 206 ? -13.689 -12.533 20.839 1.00 98.62 206 VAL A N 1
ATOM 1607 C CA . VAL A 1 206 ? -12.396 -12.912 20.257 1.00 98.62 206 VAL A CA 1
ATOM 1608 C C . VAL A 1 206 ? -11.415 -11.749 20.365 1.00 98.62 206 VAL A C 1
ATOM 1610 O O . VAL A 1 206 ? -11.658 -10.665 19.830 1.00 98.62 206 VAL A O 1
ATOM 1613 N N . THR A 1 207 ? -10.289 -11.990 21.033 1.00 98.56 207 THR A N 1
ATOM 1614 C CA . THR A 1 207 ? -9.162 -11.054 21.087 1.00 98.56 207 THR A CA 1
ATOM 1615 C C . THR A 1 207 ? -8.522 -10.926 19.706 1.00 98.56 207 THR A C 1
ATOM 1617 O O . THR A 1 207 ? -8.049 -11.912 19.137 1.00 98.56 207 THR A O 1
ATOM 1620 N N . ALA A 1 208 ? -8.502 -9.706 19.176 1.00 98.50 208 ALA A N 1
ATOM 1621 C CA . ALA A 1 208 ? -7.767 -9.356 17.972 1.00 98.50 208 ALA A CA 1
ATOM 1622 C C . ALA A 1 208 ? -6.256 -9.497 18.213 1.00 98.50 208 ALA A C 1
ATOM 1624 O O . ALA A 1 208 ? -5.763 -9.331 19.327 1.00 98.50 208 ALA A O 1
ATOM 1625 N N . SER A 1 209 ? -5.509 -9.798 17.159 1.00 97.69 209 SER A N 1
ATOM 1626 C CA . SER A 1 209 ? -4.056 -9.959 17.210 1.00 97.69 209 SER A CA 1
ATOM 1627 C C . SER A 1 209 ? -3.407 -9.305 15.991 1.00 97.69 209 SER A C 1
ATOM 1629 O O . SER A 1 209 ? -4.062 -8.552 15.268 1.00 97.69 209 SER A O 1
ATOM 1631 N N . THR A 1 210 ? -2.117 -9.561 15.762 1.00 98.12 210 THR A N 1
ATOM 1632 C CA . THR A 1 210 ? -1.451 -9.144 14.525 1.00 98.12 210 THR A CA 1
ATOM 1633 C C . THR A 1 210 ? -0.991 -10.338 13.697 1.00 98.12 210 THR A C 1
ATOM 1635 O O . THR A 1 210 ? -0.379 -11.271 14.226 1.00 98.12 210 THR A O 1
ATOM 1638 N N . TYR A 1 211 ? -1.227 -10.302 12.384 1.00 97.19 211 TYR A N 1
ATOM 1639 C CA . TYR A 1 211 ? -0.807 -11.345 11.438 1.00 97.19 211 TYR A CA 1
ATOM 1640 C C . TYR A 1 211 ? -0.160 -10.792 10.170 1.00 97.19 211 TYR A C 1
ATOM 1642 O O . TYR A 1 211 ? -0.197 -9.592 9.901 1.00 97.19 211 TYR A O 1
ATOM 1650 N N . GLY A 1 212 ? 0.497 -11.672 9.410 1.00 94.44 212 GLY A N 1
ATOM 1651 C CA . GLY A 1 212 ? 0.931 -11.336 8.057 1.00 94.44 212 GLY A CA 1
ATOM 1652 C C . GLY A 1 212 ? -0.289 -11.036 7.188 1.00 94.44 212 GLY A C 1
ATOM 1653 O O . GLY A 1 212 ? -1.312 -11.714 7.300 1.00 94.44 212 GLY A O 1
ATOM 1654 N N . TYR A 1 213 ? -0.194 -10.009 6.347 1.00 92.69 213 TYR A N 1
ATOM 1655 C CA . TYR A 1 213 ? -1.308 -9.634 5.486 1.00 92.69 213 TYR A CA 1
ATOM 1656 C C . TYR A 1 213 ? -1.550 -10.693 4.403 1.00 92.69 213 TYR A C 1
ATOM 1658 O O . TYR A 1 213 ? -0.628 -11.042 3.670 1.00 92.69 213 TYR A O 1
ATOM 1666 N N . ASN A 1 214 ? -2.786 -11.180 4.297 1.00 90.25 214 ASN A N 1
ATOM 1667 C CA . ASN A 1 214 ? -3.216 -12.181 3.316 1.00 90.25 214 ASN A CA 1
ATOM 1668 C C . ASN A 1 214 ? -4.399 -11.707 2.447 1.00 90.25 214 ASN A C 1
ATOM 1670 O O . ASN A 1 214 ? -4.918 -12.475 1.642 1.00 90.25 214 ASN A O 1
ATOM 1674 N N . GLY A 1 215 ? -4.857 -10.461 2.610 1.00 89.75 215 GLY A N 1
ATOM 1675 C CA . GLY A 1 215 ? -5.985 -9.917 1.844 1.00 89.75 215 GLY A CA 1
ATOM 1676 C C . GLY A 1 215 ? -7.375 -10.306 2.355 1.00 89.75 215 GLY A C 1
ATOM 1677 O O . GLY A 1 215 ? -8.374 -9.808 1.822 1.00 89.75 215 GLY A O 1
ATOM 1678 N N . GLY A 1 216 ? -7.459 -11.139 3.393 1.00 93.81 216 GLY A N 1
ATOM 1679 C CA . GLY A 1 216 ? -8.702 -11.651 3.953 1.00 93.81 216 GLY A CA 1
ATOM 1680 C C . GLY A 1 216 ? -9.595 -10.562 4.548 1.00 93.81 216 GLY A C 1
ATOM 1681 O O . GLY A 1 216 ? -9.134 -9.539 5.057 1.00 93.81 216 GLY A O 1
ATOM 1682 N N . ALA A 1 217 ? -10.911 -10.782 4.502 1.00 96.69 217 ALA A N 1
ATOM 1683 C CA . ALA A 1 217 ? -11.893 -9.834 5.039 1.00 96.69 217 ALA A CA 1
ATOM 1684 C C . ALA A 1 217 ? -11.750 -9.616 6.559 1.00 96.69 217 ALA A C 1
ATOM 1686 O O . ALA A 1 217 ? -12.107 -8.557 7.063 1.00 96.69 217 ALA A O 1
ATOM 1687 N N . HIS A 1 218 ? -11.189 -10.588 7.283 1.00 97.94 218 HIS A N 1
ATOM 1688 C CA . HIS A 1 218 ? -10.913 -10.513 8.720 1.00 97.94 218 HIS A CA 1
ATOM 1689 C C . HIS A 1 218 ? -9.753 -9.560 9.072 1.00 97.94 218 HIS A C 1
ATOM 1691 O O . HIS A 1 218 ? -9.608 -9.192 10.236 1.00 97.94 218 HIS A O 1
ATOM 1697 N N . GLN A 1 219 ? -8.974 -9.114 8.079 1.00 98.31 219 GLN A N 1
ATOM 1698 C CA . GLN A 1 219 ? -7.885 -8.131 8.210 1.00 98.31 219 GLN A CA 1
ATOM 1699 C C . GLN A 1 219 ? -8.284 -6.729 7.720 1.00 98.31 219 GLN A C 1
ATOM 1701 O O . GLN A 1 219 ? -7.437 -5.845 7.563 1.00 98.31 219 GLN A O 1
ATOM 1706 N N . LYS A 1 220 ? -9.572 -6.534 7.420 1.00 97.94 220 LYS A N 1
ATOM 1707 C CA . LYS A 1 220 ? -10.130 -5.306 6.854 1.00 97.94 220 LYS A CA 1
ATOM 1708 C C . LYS A 1 220 ? -11.190 -4.739 7.787 1.00 97.94 220 LYS A C 1
ATOM 1710 O O . LYS A 1 220 ? -11.962 -5.485 8.388 1.00 97.94 220 LYS A O 1
ATOM 1715 N N . TYR A 1 221 ? -11.246 -3.417 7.876 1.00 98.50 221 TYR A N 1
ATOM 1716 C CA . TYR A 1 221 ? -12.135 -2.695 8.779 1.00 98.50 221 TYR A CA 1
ATOM 1717 C C . TYR A 1 221 ? -12.877 -1.588 8.038 1.00 98.50 221 TYR A C 1
ATOM 1719 O O . TYR A 1 221 ? -12.306 -0.900 7.199 1.00 98.50 221 TYR A O 1
ATOM 1727 N N . LEU A 1 222 ? -14.151 -1.402 8.356 1.00 98.12 222 LEU A N 1
ATOM 1728 C CA . LEU A 1 222 ? -14.898 -0.197 8.030 1.00 98.12 222 LEU A CA 1
ATOM 1729 C C . LEU A 1 222 ? -14.645 0.821 9.140 1.00 98.12 222 LEU A C 1
ATOM 1731 O O . LEU A 1 222 ? -14.725 0.487 10.325 1.00 98.12 222 LEU A O 1
ATOM 1735 N N . PHE A 1 223 ? -14.306 2.044 8.745 1.00 97.00 223 PHE A N 1
ATOM 1736 C CA . PHE A 1 223 ? -14.180 3.166 9.667 1.00 97.00 223 PHE A CA 1
ATOM 1737 C C . PHE A 1 223 ? -15.502 3.922 9.624 1.00 97.00 223 PHE A C 1
ATOM 1739 O O . PHE A 1 223 ? -15.835 4.532 8.609 1.00 97.00 223 PHE A O 1
ATOM 1746 N N . GLU A 1 224 ? -16.271 3.831 10.703 1.00 96.12 224 GLU A N 1
ATOM 1747 C CA . GLU A 1 224 ? -17.543 4.538 10.851 1.00 96.12 224 GLU A CA 1
ATOM 1748 C C . GLU A 1 224 ? -17.332 5.761 11.753 1.00 96.12 224 GLU A C 1
ATOM 1750 O O . GLU A 1 224 ? -16.514 5.720 12.676 1.00 96.12 224 GLU A O 1
ATOM 1755 N N . ASP A 1 225 ? -18.051 6.856 11.491 1.00 94.12 225 ASP A N 1
ATOM 1756 C CA . ASP A 1 225 ? -18.026 8.028 12.368 1.00 94.12 225 ASP A CA 1
ATOM 1757 C C . ASP A 1 225 ? -18.492 7.628 13.774 1.00 94.12 225 ASP A C 1
ATOM 1759 O O . ASP A 1 225 ? 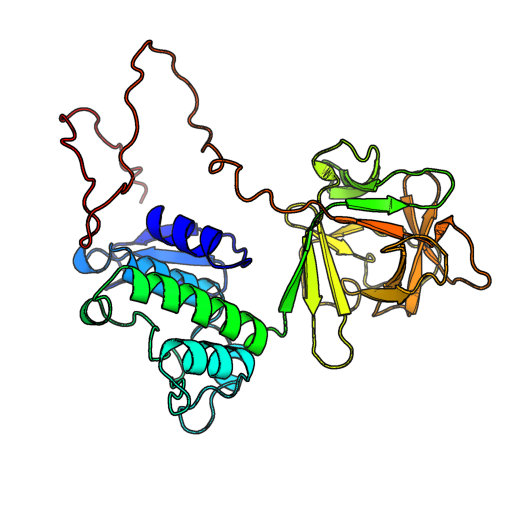-19.569 7.052 13.959 1.00 94.12 225 ASP A O 1
ATOM 1763 N N . ALA A 1 226 ? -17.672 7.940 14.778 1.00 94.44 226 ALA A N 1
ATOM 1764 C CA . ALA A 1 226 ? -18.017 7.675 16.163 1.00 94.44 226 ALA A CA 1
ATOM 1765 C C . ALA A 1 226 ? -19.130 8.588 16.685 1.00 94.44 226 ALA A C 1
ATOM 1767 O O . ALA A 1 226 ? -19.642 8.316 17.767 1.00 94.44 226 ALA A O 1
ATOM 1768 N N . GLY A 1 227 ? -19.514 9.646 15.956 1.00 92.69 227 GLY A N 1
ATOM 1769 C CA . GLY A 1 227 ? -20.617 10.547 16.292 1.00 92.69 227 GLY A CA 1
ATOM 1770 C C . GLY A 1 227 ? -20.434 11.228 17.649 1.00 92.69 227 GLY A C 1
ATOM 1771 O O . GLY A 1 227 ? -21.390 11.361 18.412 1.00 92.69 227 GLY A O 1
ATOM 1772 N N . VAL A 1 228 ? -19.192 11.589 17.966 1.00 92.31 228 VAL A N 1
ATOM 1773 C CA . VAL A 1 228 ? -18.789 12.321 19.170 1.00 92.31 228 VAL A CA 1
ATOM 1774 C C . VAL A 1 228 ? -18.056 13.594 18.764 1.00 92.31 228 VAL A C 1
ATOM 1776 O O . VAL A 1 228 ? -17.464 13.662 17.690 1.00 92.31 228 VAL A O 1
ATOM 1779 N N . ASN A 1 229 ? -18.032 14.603 19.638 1.00 93.00 229 ASN A N 1
ATOM 1780 C CA . ASN A 1 229 ? -17.309 15.855 19.385 1.00 93.00 229 ASN A CA 1
ATOM 1781 C C . ASN A 1 229 ? -15.789 15.708 19.618 1.00 93.00 229 ASN A C 1
ATOM 1783 O O . ASN A 1 229 ? -15.175 16.475 20.355 1.00 93.00 229 ASN A O 1
ATOM 1787 N N . THR A 1 230 ? -15.186 14.662 19.055 1.00 90.94 230 THR A N 1
ATOM 1788 C CA . THR A 1 230 ? -13.740 14.427 19.058 1.00 90.94 230 THR A CA 1
ATOM 1789 C C . THR A 1 230 ? -13.290 14.221 17.613 1.00 90.94 230 THR A C 1
ATOM 1791 O O . THR A 1 230 ? -13.720 13.258 16.981 1.00 90.94 230 THR A O 1
ATOM 1794 N N . PRO A 1 231 ? -12.427 15.096 17.067 1.00 91.00 231 PRO A N 1
ATOM 1795 C CA . PRO A 1 231 ? -11.923 14.944 15.707 1.00 91.00 231 PRO A CA 1
ATOM 1796 C C . PRO A 1 231 ? -11.226 13.597 15.504 1.00 91.00 231 PRO A C 1
ATOM 1798 O O . PRO A 1 231 ? -10.501 13.133 16.388 1.00 91.00 231 PRO A O 1
ATOM 1801 N N . ASN A 1 232 ? -11.414 13.003 14.323 1.00 92.00 232 ASN A N 1
ATOM 1802 C CA . ASN A 1 232 ? -10.856 11.699 13.950 1.00 92.00 232 ASN A CA 1
ATOM 1803 C C . ASN A 1 232 ? -11.237 10.552 14.908 1.00 92.00 232 ASN A C 1
ATOM 1805 O O . ASN A 1 232 ? -10.497 9.569 15.014 1.00 92.00 232 ASN A O 1
ATOM 1809 N N . ALA A 1 233 ? -12.360 10.682 15.621 1.00 96.31 233 ALA A N 1
ATOM 1810 C CA . ALA A 1 233 ? -12.937 9.593 16.390 1.00 96.31 233 ALA A CA 1
ATOM 1811 C C . ALA A 1 233 ? -13.718 8.657 15.462 1.00 96.31 233 ALA A C 1
ATOM 1813 O O . ALA A 1 233 ? -14.604 9.084 14.724 1.00 96.31 233 ALA A O 1
ATOM 1814 N N . VAL A 1 234 ? -13.378 7.375 15.508 1.00 97.19 234 VAL A N 1
ATOM 1815 C CA . VAL A 1 234 ? -13.927 6.341 14.639 1.00 97.19 234 VAL A CA 1
ATOM 1816 C C . VAL A 1 234 ? -14.341 5.117 15.440 1.00 97.19 234 VAL A C 1
ATOM 1818 O O . VAL A 1 234 ? -13.773 4.795 16.486 1.00 97.19 234 VAL A O 1
ATOM 1821 N N . LEU A 1 235 ? -15.318 4.409 14.896 1.00 98.31 235 LEU A N 1
ATOM 1822 C CA . LEU A 1 235 ? -15.629 3.033 15.240 1.00 98.31 235 LEU A CA 1
ATOM 1823 C C . LEU A 1 235 ? -14.948 2.129 14.212 1.00 98.31 235 LEU A C 1
ATOM 1825 O O . LEU A 1 235 ? -14.999 2.389 13.008 1.00 98.31 235 LEU A O 1
ATOM 1829 N N . LEU A 1 236 ? -14.309 1.063 14.687 1.00 98.44 236 LEU A N 1
ATOM 1830 C CA . LEU A 1 236 ? -13.578 0.120 13.842 1.00 98.44 236 LEU A CA 1
ATOM 1831 C C . LEU A 1 236 ? -14.375 -1.174 13.723 1.00 98.44 236 LEU A C 1
ATOM 1833 O O . LEU A 1 236 ? -14.307 -2.030 14.604 1.00 98.44 236 LEU A O 1
ATOM 1837 N N . LYS A 1 237 ? -15.137 -1.318 12.640 1.00 98.50 237 LYS A N 1
ATOM 1838 C CA . LYS A 1 237 ? -15.968 -2.499 12.393 1.00 98.50 237 LYS A CA 1
ATOM 1839 C C . LYS A 1 237 ? -15.239 -3.484 11.500 1.00 98.50 237 LYS A C 1
ATOM 1841 O O . LYS A 1 237 ? -14.880 -3.145 10.378 1.00 98.50 237 LYS A O 1
ATOM 1846 N N . ASN A 1 238 ? -15.020 -4.704 11.967 1.00 98.62 238 ASN A N 1
ATOM 1847 C CA . ASN A 1 238 ? -14.394 -5.737 11.158 1.00 98.62 238 ASN A CA 1
ATOM 1848 C C . ASN A 1 238 ? -15.282 -6.092 9.955 1.00 98.62 238 ASN A C 1
ATOM 1850 O O . ASN A 1 238 ? -16.484 -6.320 10.094 1.00 98.62 238 ASN A O 1
ATOM 1854 N N . TYR A 1 239 ? -14.684 -6.146 8.768 1.00 98.06 239 TYR A N 1
ATOM 1855 C CA . TYR A 1 239 ? -15.411 -6.326 7.515 1.00 98.06 239 TYR A CA 1
ATOM 1856 C C . TYR A 1 239 ? -15.976 -7.745 7.349 1.00 98.06 239 TYR A C 1
ATOM 1858 O O . TYR A 1 239 ? -17.004 -7.920 6.699 1.00 98.06 239 TYR A O 1
ATOM 1866 N N . LYS A 1 240 ? -15.341 -8.758 7.953 1.00 97.94 240 LYS A N 1
ATOM 1867 C CA . LYS A 1 240 ? -15.814 -10.149 7.917 1.00 97.94 240 LYS A CA 1
ATOM 1868 C C . LYS A 1 240 ? -16.944 -10.399 8.910 1.00 97.94 240 LYS A C 1
ATOM 1870 O O . LYS A 1 240 ? -17.958 -10.975 8.529 1.00 97.94 240 LYS A O 1
ATOM 1875 N N . SER A 1 241 ? -16.749 -10.025 10.175 1.00 98.44 241 SER A N 1
ATOM 1876 C CA . SER A 1 241 ? -17.683 -10.363 11.257 1.00 98.44 241 SER A CA 1
ATOM 1877 C C . SER A 1 241 ? -18.815 -9.353 11.432 1.00 98.44 241 SER A C 1
ATOM 1879 O O . SER A 1 241 ? -19.859 -9.697 11.980 1.00 98.44 241 SER A O 1
ATOM 1881 N N . GLY A 1 242 ? -18.619 -8.105 10.998 1.00 98.25 242 GLY A N 1
ATOM 1882 C CA . GLY A 1 242 ? -19.532 -7.002 11.295 1.00 98.25 242 GLY A CA 1
ATOM 1883 C C . GLY A 1 242 ? -19.499 -6.547 12.760 1.00 98.25 242 GLY A C 1
ATOM 1884 O O . GLY A 1 242 ? -20.312 -5.707 13.141 1.00 98.25 242 GLY A O 1
ATOM 1885 N N . LEU A 1 243 ? -18.578 -7.079 13.572 1.00 98.75 243 LEU A N 1
ATOM 1886 C CA . LEU A 1 243 ? -18.376 -6.699 14.971 1.00 98.75 243 LEU A CA 1
ATOM 1887 C C . LEU A 1 243 ? -17.382 -5.540 15.092 1.00 98.75 243 LEU A C 1
ATOM 1889 O O . LEU A 1 243 ? -16.584 -5.293 14.189 1.00 98.75 243 LEU A O 1
ATOM 1893 N N . TYR A 1 244 ? -17.414 -4.839 16.221 1.00 98.75 244 TYR A N 1
ATOM 1894 C CA . TYR A 1 244 ? -16.585 -3.665 16.481 1.00 98.75 244 TYR A CA 1
ATOM 1895 C C . TYR A 1 244 ? -15.403 -4.011 17.381 1.00 98.75 244 TYR A C 1
ATOM 1897 O O . TYR A 1 244 ? -15.544 -4.803 18.313 1.00 98.75 244 TYR A O 1
ATOM 1905 N N . LEU A 1 245 ? -14.247 -3.398 17.127 1.00 98.62 245 LEU A N 1
ATOM 1906 C CA . LEU A 1 245 ? -13.108 -3.479 18.035 1.00 98.62 245 LEU A CA 1
ATOM 1907 C C . LEU A 1 245 ? -13.383 -2.665 19.303 1.00 98.62 245 LEU A C 1
ATOM 1909 O O . LEU A 1 245 ? -13.677 -1.471 19.233 1.00 98.62 245 LEU A O 1
ATOM 1913 N N . GLN A 1 246 ? -13.223 -3.319 20.446 1.00 98.19 246 GLN A N 1
ATOM 1914 C CA . GLN A 1 246 ? -13.416 -2.788 21.787 1.00 98.19 246 GLN A CA 1
ATOM 1915 C C . GLN A 1 246 ? -12.116 -2.884 22.588 1.00 98.19 246 GLN A C 1
ATOM 1917 O O . GLN A 1 246 ? -11.427 -3.906 22.551 1.00 98.19 246 GLN A O 1
ATOM 1922 N N . ALA A 1 247 ? -11.799 -1.847 23.353 1.00 97.94 247 ALA A N 1
ATOM 1923 C CA . ALA A 1 247 ? -10.782 -1.892 24.393 1.00 97.94 247 ALA A CA 1
ATOM 1924 C C . ALA A 1 247 ? -11.300 -2.682 25.608 1.00 97.94 247 ALA A C 1
ATOM 1926 O O . ALA A 1 247 ? -12.302 -2.308 26.210 1.00 97.94 247 ALA A O 1
ATOM 1927 N N . VAL A 1 248 ? -10.621 -3.771 25.986 1.00 96.81 248 VAL A N 1
ATOM 1928 C CA . VAL A 1 248 ? -10.985 -4.597 27.152 1.00 96.81 248 VAL A CA 1
ATOM 1929 C C . VAL A 1 248 ? -9.734 -4.900 27.974 1.00 96.81 248 VAL A C 1
ATOM 1931 O O . VAL A 1 248 ? -8.936 -5.781 27.640 1.00 96.81 248 VAL A O 1
ATOM 1934 N N . GLY A 1 249 ? -9.541 -4.156 29.067 1.00 95.06 249 GLY A N 1
ATOM 1935 C CA . GLY A 1 249 ? -8.310 -4.222 29.856 1.00 95.06 249 GLY A CA 1
ATOM 1936 C C . GLY A 1 249 ? -7.099 -3.845 28.999 1.00 95.06 249 GLY A C 1
ATOM 1937 O O . GLY A 1 249 ? -7.039 -2.743 28.467 1.00 95.06 249 GLY A O 1
ATOM 1938 N N . LYS A 1 250 ? -6.142 -4.766 28.836 1.00 96.38 250 LYS A N 1
ATOM 1939 C CA . LYS A 1 250 ? -4.995 -4.580 27.927 1.00 96.38 250 LYS A CA 1
ATOM 1940 C C . LYS A 1 250 ? -5.238 -5.076 26.495 1.00 96.38 250 LYS A C 1
ATOM 1942 O O . LYS A 1 250 ? -4.370 -4.914 25.647 1.00 96.38 250 LYS A O 1
ATOM 1947 N N . ASN A 1 251 ? -6.369 -5.722 26.230 1.00 97.94 251 ASN A N 1
ATOM 1948 C CA . ASN A 1 251 ? -6.637 -6.393 24.961 1.00 97.94 251 ASN A CA 1
ATOM 1949 C C . ASN A 1 251 ? -7.524 -5.538 24.050 1.00 97.94 251 ASN A C 1
ATOM 1951 O O . ASN A 1 251 ? -8.288 -4.689 24.513 1.00 97.94 251 ASN A O 1
ATOM 1955 N N . VAL A 1 252 ? -7.469 -5.835 22.753 1.00 98.44 252 VAL A N 1
ATOM 1956 C CA . VAL A 1 252 ? -8.463 -5.391 21.772 1.00 98.44 252 VAL A CA 1
ATOM 1957 C C . VAL A 1 252 ? -9.331 -6.594 21.416 1.00 98.44 252 VAL A C 1
ATOM 1959 O O . VAL A 1 252 ? -8.807 -7.629 21.015 1.00 98.44 252 VAL A O 1
ATOM 1962 N N . VAL A 1 253 ? -10.645 -6.491 21.581 1.00 98.44 253 VAL A N 1
ATOM 1963 C CA . VAL A 1 253 ? -11.591 -7.610 21.429 1.00 98.44 253 VAL A CA 1
ATOM 1964 C C . VAL A 1 253 ? -12.681 -7.221 20.438 1.00 98.44 253 VAL A C 1
ATOM 1966 O O . VAL A 1 253 ? -13.157 -6.093 20.486 1.00 98.44 253 VAL A O 1
ATOM 1969 N N . GLN A 1 254 ? -13.098 -8.123 19.545 1.00 98.62 254 GLN A N 1
ATOM 1970 C CA . GLN A 1 254 ? -14.272 -7.858 18.706 1.00 98.62 254 GLN A CA 1
ATOM 1971 C C . GLN A 1 254 ? -15.570 -8.197 19.448 1.00 98.62 254 GLN A C 1
ATOM 1973 O O . GLN A 1 254 ? -15.719 -9.298 19.979 1.00 98.62 254 GLN A O 1
ATOM 1978 N N . ASN A 1 255 ? -16.527 -7.271 19.460 1.00 98.56 255 ASN A N 1
ATOM 1979 C CA . ASN A 1 255 ? -17.816 -7.440 20.128 1.00 98.56 255 ASN A CA 1
ATOM 1980 C C . ASN A 1 255 ? -18.953 -6.731 19.374 1.00 98.56 255 ASN A C 1
ATOM 1982 O O . ASN A 1 255 ? -18.706 -5.796 18.606 1.00 98.56 255 ASN A O 1
ATOM 1986 N N . PRO A 1 256 ? -20.217 -7.152 19.576 1.00 97.88 256 PRO A N 1
ATOM 1987 C CA . PRO A 1 256 ? -21.355 -6.342 19.170 1.00 97.88 256 PRO A CA 1
ATOM 1988 C C . PRO A 1 256 ? -21.364 -5.040 19.978 1.00 97.88 256 PRO A C 1
ATOM 1990 O O . PRO A 1 256 ? -20.968 -5.022 21.142 1.00 97.88 256 PRO A O 1
ATOM 1993 N N . MET A 1 257 ? -21.868 -3.965 19.377 1.00 95.62 257 MET A N 1
ATOM 1994 C CA . MET A 1 257 ? -22.050 -2.681 20.053 1.00 95.62 257 MET A CA 1
ATOM 1995 C C . MET A 1 257 ? -23.556 -2.395 20.185 1.00 95.62 257 MET A C 1
ATOM 1997 O O . MET A 1 257 ? -24.113 -1.675 19.358 1.00 95.62 257 MET A O 1
ATOM 2001 N N . PRO A 1 258 ? -24.249 -3.002 21.172 1.00 87.75 258 PRO A N 1
ATOM 2002 C CA . PRO A 1 258 ? -25.694 -2.821 21.347 1.00 87.75 258 PRO A CA 1
ATOM 2003 C C . PRO A 1 258 ? -26.048 -1.395 21.788 1.00 87.75 258 PRO A C 1
ATOM 2005 O O . PRO A 1 258 ? -27.111 -0.879 21.456 1.00 87.75 258 PRO A O 1
ATOM 2008 N N . SER A 1 259 ? -25.137 -0.750 22.512 1.00 87.75 259 SER A N 1
ATOM 2009 C CA . SER A 1 259 ? -25.191 0.656 22.891 1.00 87.75 259 SER A CA 1
ATOM 2010 C C . SER A 1 259 ? -23.805 1.262 22.730 1.00 87.75 259 SER A C 1
ATOM 2012 O O . SER A 1 259 ? -22.795 0.581 22.920 1.00 87.75 259 SER A O 1
ATOM 2014 N N . ARG A 1 260 ? -23.747 2.550 22.395 1.00 86.12 260 ARG A N 1
ATOM 2015 C CA . ARG A 1 260 ? -22.477 3.265 22.275 1.00 86.12 260 ARG A CA 1
ATOM 2016 C C . ARG A 1 260 ? -21.765 3.318 23.630 1.00 86.12 260 ARG A C 1
ATOM 2018 O O . ARG A 1 260 ? -22.387 3.646 24.635 1.00 86.12 260 ARG A O 1
ATOM 2025 N N . SER A 1 261 ? -20.470 3.016 23.627 1.00 92.81 261 SER A N 1
ATOM 2026 C CA . SER A 1 261 ? -19.560 3.155 24.766 1.00 92.81 261 SER A CA 1
ATOM 2027 C C . SER A 1 261 ? -18.204 3.641 24.260 1.00 92.81 261 SER A C 1
ATOM 2029 O O . SER A 1 261 ? -17.784 3.267 23.162 1.00 92.81 261 SER A O 1
ATOM 2031 N N . ASP A 1 262 ? -17.524 4.450 25.068 1.00 95.44 262 ASP A N 1
ATOM 2032 C CA . ASP A 1 262 ? -16.205 5.006 24.764 1.00 95.44 262 ASP A CA 1
ATOM 2033 C C . ASP A 1 262 ? -15.142 3.918 24.531 1.00 95.44 262 ASP A C 1
ATOM 2035 O O . ASP A 1 262 ? -14.205 4.130 23.763 1.00 95.44 262 ASP A O 1
ATOM 2039 N N . ASP A 1 263 ? -15.324 2.718 25.094 1.00 96.12 263 ASP A N 1
ATOM 2040 C CA . ASP A 1 263 ? -14.427 1.573 24.883 1.00 96.12 263 ASP A CA 1
ATOM 2041 C C . ASP A 1 263 ? -14.401 1.073 23.431 1.00 96.12 263 ASP A C 1
ATOM 2043 O O . ASP A 1 263 ? -13.452 0.402 23.028 1.00 96.12 263 ASP A O 1
ATOM 2047 N N . PHE A 1 264 ? -15.420 1.396 22.631 1.00 97.88 264 PHE A N 1
ATOM 2048 C CA . PHE A 1 264 ? -15.466 1.090 21.196 1.00 97.88 264 PHE A CA 1
ATOM 2049 C C . PHE A 1 264 ? -14.933 2.228 20.323 1.00 97.88 264 PHE A C 1
ATOM 2051 O O . PHE A 1 264 ? -14.788 2.057 19.110 1.00 97.88 264 PHE A O 1
ATOM 2058 N N . ILE A 1 265 ? -14.672 3.397 20.913 1.00 98.00 265 ILE A N 1
ATOM 2059 C CA . ILE A 1 265 ? -14.297 4.596 20.175 1.00 98.00 265 ILE A CA 1
ATOM 2060 C C . ILE A 1 265 ? -12.779 4.735 20.165 1.00 98.00 265 ILE A C 1
ATOM 2062 O O . ILE A 1 265 ? -12.103 4.697 21.196 1.00 98.00 265 ILE A O 1
ATOM 2066 N N . TRP A 1 266 ? -12.244 4.956 18.971 1.00 98.19 266 TRP A N 1
ATOM 2067 C CA . TRP A 1 266 ? -10.820 5.105 18.728 1.00 98.19 266 TRP A CA 1
ATOM 2068 C C . TRP A 1 266 ? -10.545 6.461 18.107 1.00 98.19 266 TRP A C 1
ATOM 2070 O O . TRP A 1 266 ? -11.229 6.873 17.181 1.00 98.19 266 TRP A O 1
ATOM 2080 N N . LYS A 1 267 ? -9.516 7.155 18.575 1.00 97.25 267 LYS A N 1
ATOM 2081 C CA . LYS A 1 267 ? -9.033 8.390 17.969 1.00 97.25 267 LYS A CA 1
ATOM 2082 C C . LYS A 1 267 ? -7.788 8.097 17.147 1.00 97.25 267 LYS A C 1
ATOM 2084 O O . LYS A 1 267 ? -6.807 7.568 17.673 1.00 97.25 267 LYS A O 1
ATOM 2089 N N . ILE A 1 268 ? -7.811 8.486 15.875 1.00 96.88 268 ILE A N 1
ATOM 2090 C CA . ILE A 1 268 ? -6.622 8.455 15.022 1.00 96.88 268 ILE A CA 1
ATOM 2091 C C . ILE A 1 268 ? -5.822 9.736 15.274 1.00 96.88 268 ILE A C 1
ATOM 2093 O O . ILE A 1 268 ? -6.204 10.832 14.855 1.00 96.88 268 ILE A O 1
ATOM 2097 N N . GLU A 1 269 ? -4.709 9.595 15.987 1.00 94.50 269 GLU A N 1
ATOM 2098 C CA . GLU A 1 269 ? -3.766 10.676 16.258 1.00 94.50 269 GLU A CA 1
ATOM 2099 C C . GLU A 1 269 ? -2.719 10.705 15.145 1.00 94.50 269 GLU A C 1
ATOM 2101 O O . GLU A 1 269 ? -1.728 9.974 15.173 1.00 94.50 269 GLU A O 1
ATOM 2106 N N . GLU A 1 270 ? -2.996 11.515 14.124 1.00 87.88 270 GLU A N 1
ATOM 2107 C CA . GLU A 1 270 ? -2.156 11.641 12.936 1.00 87.88 270 GLU A CA 1
ATOM 2108 C C . GLU A 1 270 ? -0.796 12.239 13.283 1.00 87.88 270 GLU A C 1
ATOM 2110 O O . GLU A 1 270 ? -0.701 13.319 13.869 1.00 87.88 270 GLU A O 1
ATOM 2115 N N . GLN A 1 271 ? 0.264 11.559 12.858 1.00 78.56 271 GLN A N 1
ATOM 2116 C CA . GLN A 1 271 ? 1.598 12.130 12.886 1.00 78.56 271 GLN A CA 1
ATOM 2117 C C . GLN A 1 271 ? 1.851 12.739 11.511 1.00 78.56 271 GLN A C 1
ATOM 2119 O O . GLN A 1 271 ? 2.031 12.018 10.526 1.00 78.56 271 GLN A O 1
ATOM 2124 N N . ARG A 1 272 ? 1.813 14.075 11.434 1.00 55.75 272 ARG A N 1
ATOM 2125 C CA . ARG A 1 272 ? 2.202 14.782 10.211 1.00 55.75 272 ARG A CA 1
ATOM 2126 C C . ARG A 1 272 ? 3.639 14.385 9.887 1.00 55.75 272 ARG A C 1
ATOM 2128 O O . ARG A 1 272 ? 4.497 14.417 10.766 1.00 55.75 272 ARG A O 1
ATOM 2135 N N . THR A 1 273 ? 3.884 13.989 8.643 1.00 45.91 273 THR A N 1
ATOM 2136 C CA . THR A 1 273 ? 5.235 13.920 8.092 1.00 45.91 273 THR A CA 1
ATOM 2137 C C . THR A 1 273 ? 5.793 15.332 8.130 1.00 45.91 273 THR A C 1
ATOM 2139 O O . THR A 1 273 ? 5.473 16.149 7.266 1.00 45.91 273 THR A O 1
ATOM 2142 N N . ASP A 1 274 ? 6.557 15.651 9.168 1.00 35.59 274 ASP A N 1
ATOM 2143 C CA . ASP A 1 274 ? 7.373 16.851 9.157 1.00 35.59 274 ASP A CA 1
ATOM 2144 C C . ASP A 1 274 ? 8.326 16.693 7.968 1.00 35.59 274 ASP A C 1
ATOM 2146 O O . ASP A 1 274 ? 9.101 15.737 7.893 1.00 35.59 274 ASP A O 1
ATOM 2150 N N . THR A 1 275 ? 8.243 17.587 6.986 1.00 37.91 275 THR A N 1
ATOM 2151 C CA . THR A 1 275 ? 9.078 17.579 5.770 1.00 37.91 275 THR A CA 1
ATOM 2152 C C . THR A 1 275 ? 10.547 17.928 6.065 1.00 37.91 275 THR A C 1
ATOM 2154 O O . THR A 1 275 ? 11.264 18.423 5.199 1.00 37.91 275 THR A O 1
ATOM 2157 N N . THR A 1 276 ? 11.007 17.703 7.295 1.00 32.00 276 THR A N 1
ATOM 2158 C CA . THR A 1 276 ? 12.283 18.164 7.850 1.00 32.00 276 THR A CA 1
ATOM 2159 C C . THR A 1 276 ? 13.076 17.076 8.577 1.00 32.00 276 THR A C 1
ATOM 2161 O O . THR A 1 276 ? 14.207 17.346 8.988 1.00 32.00 276 THR A O 1
ATOM 2164 N N . GLU A 1 277 ? 12.594 15.832 8.674 1.00 33.38 277 GLU A N 1
ATOM 2165 C CA . GLU A 1 277 ? 13.412 14.752 9.239 1.00 33.38 277 GLU A CA 1
ATOM 2166 C C . GLU A 1 277 ? 14.297 14.068 8.187 1.00 33.38 277 GLU A C 1
ATOM 2168 O O . GLU A 1 277 ? 13.859 13.430 7.230 1.00 33.38 277 GLU A O 1
ATOM 2173 N N . LYS A 1 278 ? 15.602 14.255 8.403 1.00 28.62 278 LYS A N 1
ATOM 2174 C CA . LYS A 1 278 ? 16.730 13.674 7.674 1.00 28.62 278 LYS A CA 1
ATOM 2175 C C . LYS A 1 278 ? 16.568 12.153 7.510 1.00 28.62 278 LYS A C 1
ATOM 2177 O O . LYS A 1 278 ? 16.101 11.491 8.436 1.00 28.62 278 LYS A O 1
ATOM 2182 N N . PRO A 1 279 ? 17.011 11.574 6.377 1.00 36.12 279 PRO A N 1
ATOM 2183 C CA . PRO A 1 279 ? 16.837 10.157 6.100 1.00 36.12 279 PRO A CA 1
ATOM 2184 C C . PRO A 1 279 ? 17.463 9.273 7.183 1.00 36.12 279 PRO A C 1
ATOM 2186 O O . PRO A 1 279 ? 18.581 9.504 7.650 1.00 36.12 279 PRO A O 1
ATOM 2189 N N . VAL A 1 280 ? 16.693 8.241 7.527 1.00 32.09 280 VAL A N 1
ATOM 2190 C CA . VAL A 1 280 ? 17.016 7.106 8.391 1.00 32.09 280 VAL A CA 1
ATOM 2191 C C . VAL A 1 280 ? 18.476 6.682 8.222 1.00 32.09 280 VAL A C 1
ATOM 2193 O O . VAL A 1 280 ? 18.921 6.301 7.138 1.00 32.09 280 VAL A O 1
ATOM 2196 N N . SER A 1 281 ? 19.227 6.742 9.323 1.00 28.77 281 SER A N 1
ATOM 2197 C CA . SER A 1 281 ? 20.598 6.247 9.365 1.00 28.77 281 SER A CA 1
ATOM 2198 C C . SER A 1 281 ? 20.597 4.719 9.294 1.00 28.77 281 SER A C 1
ATOM 2200 O O . SER A 1 281 ? 20.036 4.027 10.140 1.00 28.77 281 SER A O 1
ATOM 2202 N N . ILE A 1 282 ? 21.248 4.182 8.264 1.00 31.78 282 ILE A N 1
ATOM 2203 C CA . ILE A 1 282 ? 21.621 2.769 8.206 1.00 31.78 282 ILE A CA 1
ATOM 2204 C C . ILE A 1 282 ? 22.556 2.515 9.390 1.00 31.78 282 ILE A C 1
ATOM 2206 O O . ILE A 1 282 ? 23.634 3.113 9.469 1.00 31.78 282 ILE A O 1
ATOM 2210 N N . SER A 1 283 ? 22.177 1.618 10.303 1.00 25.16 283 SER A N 1
ATOM 2211 C CA . SER A 1 283 ? 23.060 1.182 11.382 1.00 25.16 283 SER A CA 1
ATOM 2212 C C . SER A 1 283 ? 24.232 0.384 10.798 1.00 25.16 283 SER A C 1
ATOM 2214 O O . SER A 1 283 ? 24.202 -0.844 10.706 1.00 25.16 283 SER A O 1
ATOM 2216 N N . LYS A 1 284 ? 25.306 1.069 10.406 1.00 30.02 284 LYS A N 1
ATOM 2217 C CA . LYS A 1 284 ? 26.624 0.437 10.333 1.00 30.02 284 LYS A CA 1
ATOM 2218 C C . LYS A 1 284 ? 27.072 0.194 11.772 1.00 30.02 284 LYS A C 1
ATOM 2220 O O . LYS A 1 284 ? 27.126 1.135 12.563 1.00 30.02 284 LYS A O 1
ATOM 2225 N N . ARG A 1 285 ? 27.397 -1.056 12.128 1.00 26.81 285 ARG A N 1
ATOM 2226 C CA . ARG A 1 285 ? 28.131 -1.358 13.370 1.00 26.81 285 ARG A CA 1
ATOM 2227 C C . ARG A 1 285 ? 29.332 -0.408 13.459 1.00 26.81 285 ARG A C 1
ATOM 2229 O O . ARG A 1 285 ? 30.203 -0.441 12.594 1.00 26.81 285 ARG A O 1
ATOM 2236 N N . ARG A 1 286 ? 29.343 0.451 14.483 1.00 26.56 286 ARG A N 1
ATOM 2237 C CA . ARG A 1 286 ? 30.448 1.361 14.806 1.00 26.56 286 ARG A CA 1
ATOM 2238 C C . ARG A 1 286 ? 31.695 0.546 15.152 1.00 26.56 286 ARG A C 1
ATOM 2240 O O . ARG A 1 286 ? 31.705 -0.155 16.158 1.00 26.56 286 ARG A O 1
ATOM 2247 N N . THR A 1 287 ? 32.768 0.736 14.397 1.00 27.34 287 THR A N 1
ATOM 2248 C CA . THR A 1 287 ? 34.115 0.828 14.974 1.00 27.34 287 THR A CA 1
ATOM 2249 C C . THR A 1 287 ? 34.480 2.313 15.047 1.00 27.34 287 THR A C 1
ATOM 2251 O O . THR A 1 287 ? 34.215 3.048 14.093 1.00 27.34 287 THR A O 1
ATOM 2254 N N . PRO A 1 288 ? 35.005 2.808 16.180 1.00 29.50 288 PRO A N 1
ATOM 2255 C CA . PRO A 1 288 ? 35.213 4.234 16.369 1.00 29.50 288 PRO A CA 1
ATOM 2256 C C . PRO A 1 288 ? 36.510 4.674 15.688 1.00 29.50 288 PRO A C 1
ATOM 2258 O O . PRO A 1 288 ? 37.576 4.151 16.001 1.00 29.50 288 PRO A O 1
ATOM 2261 N N . ASN A 1 289 ? 36.447 5.688 14.823 1.00 28.62 289 ASN A N 1
ATOM 2262 C CA . ASN A 1 289 ? 37.551 6.636 14.758 1.00 28.62 289 ASN A CA 1
ATOM 2263 C C . ASN A 1 289 ? 37.114 8.047 14.347 1.00 28.62 289 ASN A C 1
ATOM 2265 O O . ASN A 1 289 ? 36.121 8.236 13.650 1.00 28.62 289 ASN A O 1
ATOM 2269 N N . LYS A 1 290 ? 37.854 9.008 14.901 1.00 30.06 290 LYS A N 1
ATOM 2270 C CA . LYS A 1 290 ? 37.581 10.443 15.042 1.00 30.06 290 LYS A CA 1
ATOM 2271 C C . LYS A 1 290 ? 37.566 11.247 13.731 1.00 30.06 290 LYS A C 1
ATOM 2273 O O . LYS A 1 290 ? 38.368 10.989 12.845 1.00 30.06 290 LYS A O 1
ATOM 2278 N N . ASN A 1 291 ? 36.762 12.317 13.784 1.00 30.11 291 ASN A N 1
ATOM 2279 C CA . ASN A 1 291 ? 36.850 13.618 13.101 1.00 30.11 291 ASN A CA 1
ATOM 2280 C C . ASN A 1 291 ? 36.753 13.662 11.567 1.00 30.11 291 ASN A C 1
ATOM 2282 O O . ASN A 1 291 ? 37.649 13.188 10.880 1.00 30.11 291 ASN A O 1
ATOM 2286 N N . LEU A 1 292 ? 35.722 14.360 11.069 1.00 29.70 292 LEU A N 1
ATOM 2287 C CA . LEU A 1 292 ? 35.800 15.495 10.128 1.00 29.70 292 LEU A CA 1
ATOM 2288 C C . LEU A 1 292 ? 34.367 15.964 9.807 1.00 29.70 292 LEU A C 1
ATOM 2290 O O . LEU A 1 292 ? 33.572 15.211 9.247 1.00 29.70 292 LEU A O 1
ATOM 2294 N N . GLU A 1 293 ? 34.031 17.190 10.216 1.00 34.59 293 GLU A N 1
ATOM 2295 C CA . GLU A 1 293 ? 32.896 17.938 9.671 1.00 34.59 293 GLU A CA 1
ATOM 2296 C C . GLU A 1 293 ? 33.270 18.399 8.260 1.00 34.59 293 GLU A C 1
ATOM 2298 O O . GLU A 1 293 ? 34.205 19.177 8.088 1.00 34.59 293 GLU A O 1
ATOM 2303 N N . GLU A 1 294 ? 32.537 17.927 7.256 1.00 31.78 294 GLU A N 1
ATOM 2304 C CA . GLU A 1 294 ? 32.539 18.501 5.912 1.00 31.78 294 GLU A CA 1
ATOM 2305 C C . GLU A 1 294 ? 31.084 18.525 5.426 1.00 31.78 294 GLU A C 1
ATOM 2307 O O . GLU A 1 294 ? 30.366 17.522 5.493 1.00 31.78 294 GLU A O 1
ATOM 2312 N N . SER A 1 295 ? 30.614 19.707 5.032 1.00 34.81 295 SER A N 1
ATOM 2313 C CA . SER A 1 295 ? 29.255 19.943 4.551 1.00 34.81 295 SER A CA 1
ATOM 2314 C C . SER A 1 295 ? 28.992 19.151 3.267 1.00 34.81 295 SER A C 1
ATOM 2316 O O . SER A 1 295 ? 29.781 19.176 2.323 1.00 34.81 295 SER A O 1
ATOM 2318 N N . MET A 1 296 ? 27.873 18.421 3.226 1.00 33.12 296 MET A N 1
ATOM 2319 C CA . MET A 1 296 ? 27.514 17.613 2.059 1.00 33.12 296 MET A CA 1
ATOM 2320 C C . MET A 1 296 ? 27.022 18.488 0.893 1.00 33.12 296 MET A C 1
ATOM 2322 O O . MET A 1 296 ? 26.200 19.377 1.120 1.00 33.12 296 MET A O 1
ATOM 2326 N N . PRO A 1 297 ? 27.438 18.211 -0.356 1.00 34.50 297 PRO A N 1
ATOM 2327 C CA . PRO A 1 297 ? 26.909 18.893 -1.534 1.00 34.50 297 PRO A CA 1
ATOM 2328 C C . PRO A 1 297 ? 25.462 18.467 -1.853 1.00 34.50 297 PRO A C 1
ATOM 2330 O O . PRO A 1 297 ? 25.080 17.314 -1.654 1.00 34.50 297 PRO A O 1
ATOM 2333 N N . GLU A 1 298 ? 24.670 19.396 -2.403 1.00 45.22 298 GLU A N 1
ATOM 2334 C CA . GLU A 1 298 ? 23.225 19.263 -2.692 1.00 45.22 298 GLU A CA 1
ATOM 2335 C C . GLU A 1 298 ? 22.846 18.158 -3.702 1.00 45.22 298 GLU A C 1
ATOM 2337 O O . GLU A 1 298 ? 21.670 17.817 -3.828 1.00 45.22 298 GLU A O 1
ATOM 2342 N N . ARG A 1 299 ? 23.809 17.554 -4.412 1.00 45.03 299 ARG A N 1
ATOM 2343 C CA . ARG A 1 299 ? 23.584 16.390 -5.286 1.00 45.03 299 ARG A CA 1
ATOM 2344 C C . ARG A 1 299 ? 24.625 15.307 -5.015 1.00 45.03 299 ARG A C 1
ATOM 2346 O O . ARG A 1 299 ? 25.816 15.515 -5.225 1.00 45.03 299 ARG A O 1
ATOM 2353 N N . LEU A 1 300 ? 24.157 14.138 -4.574 1.00 42.06 300 LEU A N 1
ATOM 2354 C CA . LEU A 1 300 ? 24.999 12.988 -4.213 1.00 42.06 300 LEU A CA 1
ATOM 2355 C C . LEU A 1 300 ? 25.591 12.253 -5.436 1.00 42.06 300 LEU A C 1
ATOM 2357 O O . LEU A 1 300 ? 26.634 11.609 -5.313 1.00 42.06 300 LEU A O 1
ATOM 2361 N N . PHE A 1 301 ? 24.962 12.357 -6.614 1.00 46.81 301 PHE A N 1
ATOM 2362 C CA . PHE A 1 301 ? 25.358 11.637 -7.831 1.00 46.81 301 PHE A CA 1
ATOM 2363 C C . PH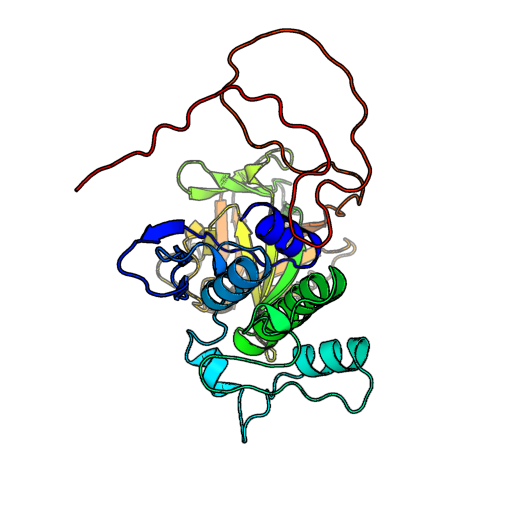E A 1 301 ? 25.096 12.467 -9.096 1.00 46.81 301 PHE A C 1
ATOM 2365 O O . PHE A 1 301 ? 24.170 13.279 -9.126 1.00 46.81 301 PHE A O 1
ATOM 2372 N N . ASP A 1 302 ? 25.910 12.266 -10.137 1.00 53.69 302 ASP A N 1
ATOM 2373 C CA . ASP A 1 302 ? 25.683 12.868 -11.455 1.00 53.69 302 ASP A CA 1
ATOM 2374 C C . ASP A 1 302 ? 24.570 12.148 -12.244 1.00 53.69 302 ASP A C 1
ATOM 2376 O O . ASP A 1 302 ? 24.105 11.069 -11.867 1.00 53.69 302 ASP A O 1
ATOM 2380 N N . ALA A 1 303 ? 24.155 12.738 -13.371 1.00 37.31 303 ALA A N 1
ATOM 2381 C CA . ALA A 1 303 ? 23.110 12.208 -14.257 1.00 37.31 303 ALA A CA 1
ATOM 2382 C C . ALA A 1 303 ? 23.428 10.817 -14.856 1.00 37.31 303 ALA A C 1
ATOM 2384 O O . ALA A 1 303 ? 22.587 10.222 -15.525 1.00 37.31 303 ALA A O 1
ATOM 2385 N N . LEU A 1 304 ? 24.632 10.285 -14.619 1.00 43.03 304 LEU A N 1
ATOM 2386 C CA . LEU A 1 304 ? 25.083 8.964 -15.049 1.00 43.03 304 LEU A CA 1
ATOM 2387 C C . LEU A 1 304 ? 25.282 7.996 -13.866 1.00 43.03 304 LEU A C 1
ATOM 2389 O O . LEU A 1 304 ? 25.749 6.872 -14.073 1.00 43.03 304 LEU A O 1
ATOM 2393 N N . GLY A 1 305 ? 24.913 8.400 -12.644 1.00 37.47 305 GLY A N 1
ATOM 2394 C CA . GLY A 1 305 ? 24.991 7.590 -11.429 1.00 37.47 305 GLY A CA 1
ATOM 2395 C C . GLY A 1 305 ? 26.391 7.490 -10.818 1.00 37.47 305 GLY A C 1
ATOM 2396 O O . GLY A 1 305 ? 26.646 6.573 -10.036 1.00 37.47 305 GLY A O 1
ATOM 2397 N N . ARG A 1 306 ? 27.322 8.389 -11.161 1.00 47.53 306 ARG A N 1
ATOM 2398 C CA . ARG A 1 306 ? 28.659 8.433 -10.549 1.00 47.53 306 ARG A CA 1
ATOM 2399 C C . ARG A 1 306 ? 28.640 9.330 -9.318 1.00 47.53 306 ARG A C 1
ATOM 2401 O O . ARG A 1 306 ? 27.998 10.377 -9.313 1.00 47.53 306 ARG A O 1
ATOM 2408 N N . ALA A 1 307 ? 29.358 8.921 -8.273 1.00 38.94 307 ALA A N 1
ATOM 2409 C CA . ALA A 1 307 ? 29.509 9.724 -7.064 1.00 38.94 307 ALA A CA 1
ATOM 2410 C C . ALA A 1 307 ? 30.217 11.045 -7.400 1.00 38.94 307 ALA A C 1
ATOM 2412 O O . ALA A 1 307 ? 31.310 11.041 -7.977 1.00 38.94 307 ALA A O 1
ATOM 2413 N N . ALA A 1 308 ? 29.609 12.168 -7.022 1.00 42.75 308 ALA A N 1
ATOM 2414 C CA . ALA A 1 308 ? 30.218 13.483 -7.155 1.00 42.75 308 ALA A CA 1
ATOM 2415 C C . ALA A 1 308 ? 31.269 13.674 -6.043 1.00 42.75 308 ALA A C 1
ATOM 2417 O O . ALA A 1 308 ? 31.007 14.280 -5.010 1.00 42.75 308 ALA A O 1
ATOM 2418 N N . GLY A 1 309 ? 32.458 13.091 -6.223 1.00 38.53 309 GLY A N 1
ATOM 2419 C CA . GLY A 1 309 ? 33.590 13.256 -5.305 1.00 38.53 309 GLY A CA 1
ATOM 2420 C C . GLY A 1 309 ? 34.683 12.199 -5.483 1.00 38.53 309 GLY A C 1
ATOM 2421 O O . GLY A 1 309 ? 34.404 11.016 -5.669 1.00 38.53 309 GLY A O 1
ATOM 2422 N N . LYS A 1 310 ? 35.958 12.617 -5.432 1.00 30.80 310 LYS A N 1
ATOM 2423 C CA . LYS A 1 310 ? 37.126 11.720 -5.520 1.00 30.80 310 LYS A CA 1
ATOM 2424 C C . LYS A 1 310 ? 37.134 10.731 -4.347 1.00 30.80 310 LYS A C 1
ATOM 2426 O O . LYS A 1 310 ? 37.558 11.072 -3.248 1.00 30.80 310 LYS A O 1
ATOM 2431 N N . ILE A 1 311 ? 36.772 9.475 -4.601 1.00 32.72 311 ILE A N 1
ATOM 2432 C CA . ILE A 1 311 ? 37.012 8.377 -3.659 1.00 32.72 311 ILE A CA 1
ATOM 2433 C C . ILE A 1 311 ? 38.508 8.032 -3.709 1.00 32.72 311 ILE A C 1
ATOM 2435 O O . ILE A 1 311 ? 38.995 7.443 -4.678 1.00 32.72 311 ILE A O 1
ATOM 2439 N N . ARG A 1 312 ? 39.262 8.408 -2.666 1.00 25.39 312 ARG A N 1
ATOM 2440 C CA . ARG A 1 312 ? 40.598 7.844 -2.428 1.00 25.39 312 ARG A CA 1
ATOM 2441 C C . ARG A 1 312 ? 40.451 6.336 -2.218 1.00 25.39 312 ARG A C 1
ATOM 2443 O O . ARG A 1 312 ? 39.664 5.892 -1.389 1.00 25.39 312 ARG A O 1
ATOM 2450 N N . ARG A 1 313 ? 41.218 5.563 -2.995 1.00 39.50 313 ARG A N 1
ATOM 2451 C CA . ARG A 1 313 ? 41.325 4.103 -2.896 1.00 39.50 313 ARG A CA 1
ATOM 2452 C C . ARG A 1 313 ? 41.626 3.689 -1.456 1.00 39.50 313 ARG A C 1
ATOM 2454 O O . ARG A 1 313 ? 42.654 4.072 -0.908 1.00 39.50 313 ARG A O 1
ATOM 2461 N N . GLY A 1 314 ? 40.762 2.851 -0.901 1.00 30.36 314 GLY A N 1
ATOM 2462 C CA . GLY A 1 314 ? 40.990 2.181 0.367 1.00 30.36 314 GLY A CA 1
ATOM 2463 C C . GLY A 1 314 ? 39.732 1.458 0.818 1.00 30.36 314 GLY A C 1
ATOM 2464 O O . GLY A 1 314 ? 38.815 2.102 1.305 1.00 30.36 314 GLY A O 1
ATOM 2465 N N . VAL A 1 315 ? 39.736 0.134 0.634 1.00 24.08 315 VAL A N 1
ATOM 2466 C CA . VAL A 1 315 ? 38.977 -0.925 1.332 1.00 24.08 315 VAL A CA 1
ATOM 2467 C C . VAL A 1 315 ? 38.385 -1.923 0.329 1.00 24.08 315 VAL A C 1
ATOM 2469 O O . VAL A 1 315 ? 37.511 -1.631 -0.482 1.00 24.08 315 VAL A O 1
ATOM 2472 N N . THR A 1 316 ? 38.938 -3.127 0.404 1.00 27.89 316 THR A N 1
ATOM 2473 C CA . THR A 1 316 ? 38.589 -4.358 -0.299 1.00 27.89 316 THR A CA 1
ATOM 2474 C C . THR A 1 316 ? 37.213 -4.874 0.126 1.00 27.89 316 THR A C 1
ATOM 2476 O O . THR A 1 316 ? 36.961 -5.086 1.311 1.00 27.89 316 THR A O 1
ATOM 2479 N N . SER A 1 317 ? 36.325 -5.144 -0.836 1.00 25.95 317 SER A N 1
ATOM 2480 C CA . SER A 1 317 ? 35.090 -5.891 -0.576 1.00 25.95 317 SER A CA 1
ATOM 2481 C C . SER A 1 317 ? 35.372 -7.392 -0.606 1.00 25.95 317 SER A C 1
ATOM 2483 O O . SER A 1 317 ? 35.778 -7.935 -1.638 1.00 25.95 317 SER A O 1
ATOM 2485 N N . LYS A 1 318 ? 35.115 -8.083 0.505 1.00 28.67 318 LYS A N 1
ATOM 2486 C CA . LYS A 1 318 ? 35.034 -9.545 0.522 1.00 28.67 318 LYS A CA 1
ATOM 2487 C C . LYS A 1 318 ? 33.696 -9.943 -0.109 1.00 28.67 318 LYS A C 1
ATOM 2489 O O . LYS A 1 318 ? 32.645 -9.763 0.495 1.00 28.67 318 LYS A O 1
ATOM 2494 N N . ILE A 1 319 ? 33.754 -10.447 -1.338 1.00 30.42 319 ILE A N 1
ATOM 2495 C CA . ILE A 1 319 ? 32.667 -11.204 -1.963 1.00 30.42 319 ILE A CA 1
ATOM 2496 C C . ILE A 1 319 ? 32.483 -12.465 -1.113 1.00 30.42 319 ILE A C 1
ATOM 2498 O O . ILE A 1 319 ? 33.420 -13.256 -0.985 1.00 30.42 319 ILE A O 1
ATOM 2502 N N . LEU A 1 320 ? 31.308 -12.647 -0.511 1.00 30.02 320 LEU A N 1
ATOM 2503 C CA . LEU A 1 320 ? 30.920 -13.952 0.016 1.00 30.02 320 LEU A CA 1
ATOM 2504 C C . LEU A 1 320 ? 30.652 -14.852 -1.193 1.00 30.02 320 LEU A C 1
ATOM 2506 O O . LEU A 1 320 ? 29.624 -14.741 -1.851 1.00 30.02 320 LEU A O 1
ATOM 2510 N N . LYS A 1 321 ? 31.635 -15.691 -1.526 1.00 36.69 321 LYS A N 1
ATOM 2511 C CA . LYS A 1 321 ? 31.410 -16.887 -2.334 1.00 36.69 321 LYS A CA 1
ATOM 2512 C C . LYS A 1 321 ? 30.761 -17.938 -1.441 1.00 36.69 321 LYS A C 1
ATOM 2514 O O . LYS A 1 321 ? 31.303 -18.213 -0.372 1.00 36.69 321 LYS A O 1
ATOM 2519 N N . SER A 1 322 ? 29.731 -18.609 -1.936 1.00 40.09 322 SER A N 1
ATOM 2520 C CA . SER A 1 322 ? 29.554 -20.033 -1.650 1.00 40.09 322 SER A CA 1
ATOM 2521 C C . SER A 1 322 ? 28.747 -20.709 -2.755 1.00 40.09 322 SER A C 1
ATOM 2523 O O . SER A 1 322 ? 27.628 -20.281 -3.017 1.00 40.09 322 SER A O 1
ATOM 2525 N N . ASN A 1 323 ? 29.383 -21.744 -3.314 1.00 37.50 323 ASN A N 1
ATOM 2526 C CA . ASN A 1 323 ? 28.930 -22.826 -4.197 1.00 37.50 323 ASN A CA 1
ATOM 2527 C C . ASN A 1 323 ? 28.085 -22.468 -5.421 1.00 37.50 323 ASN A C 1
ATOM 2529 O O . ASN A 1 323 ? 26.857 -22.308 -5.286 1.00 37.50 323 ASN A O 1
#

pLDDT: mean 85.74, std 22.74, range [24.08, 98.75]

Radius of gyration: 22.98 Å; chains: 1; bounding box: 67×43×57 Å

Secondary structure (DSSP, 8-state):
-HHHHHHHHHH-------EEEE-TTSSSEEE-TTSEEEE-S-GGG-SHHHHHHHHHHHTTTTTSHHHHHTEETTEE--HHHHHHHHHHH-TT---EE-SS-EESS---SGGG--SHHHHHHHHHHHHHHHHHHH-EEEEEEEEEEE-STT-PEEEE-TTS-EEEE-TTSGGG-EEEEEE-SSS-EEEEEETTEEEE-GGG---TTEEPEEE-----GGG-EEEEE--SSSTTEEEEEETTT-PEEEEETTEEEEE--SS--GGGEEEEEE----TT-------PPPPP------PPPS-SB-TTS-BSS---S----------